Protein AF-A0A7X5Q694-F1 (afdb_monomer_lite)

Foldseek 3Di:
DDPVVVVVPDDDPDDDDDPVVVVVCVVVVVVVVVVCVLCVLLVVLVVLLVQLVVLQVVLVVQVVCVVVPNDDPPDPPPDPDDPVNVVVVVVVSVLSNLLSVLSNLLSVLSNVLSCCSNVVDPPDPCNVVSVCSNLVSQLVSLVSQLVSLVVQLVVLVVQLVPDDDPSVQQSVLSNVLSVLSNLLSVLQNVLSVLVVDPPSPVVSVVSNVVSVVSVVVSVVSCVPRVDDDPDDDD

Structure (mmCIF, N/CA/C/O backbone):
data_AF-A0A7X5Q694-F1
#
_entry.id   AF-A0A7X5Q694-F1
#
loop_
_atom_site.group_PDB
_atom_site.id
_atom_site.type_symbol
_atom_site.label_atom_id
_atom_site.label_alt_id
_atom_site.label_comp_id
_atom_site.label_asym_id
_atom_site.label_entity_id
_atom_site.label_seq_id
_atom_site.pdbx_PDB_ins_code
_atom_site.Cartn_x
_atom_site.Cartn_y
_atom_site.Cartn_z
_atom_site.occupancy
_atom_site.B_iso_or_equiv
_atom_site.auth_seq_id
_atom_site.auth_comp_id
_atom_site.auth_asym_id
_atom_site.auth_atom_id
_atom_site.pdbx_PDB_model_num
ATOM 1 N N . MET A 1 1 ? 5.572 8.754 -25.867 1.00 32.81 1 MET A N 1
ATOM 2 C CA . MET A 1 1 ? 6.299 9.997 -25.526 1.00 32.81 1 MET A CA 1
ATOM 3 C C . MET A 1 1 ? 6.890 9.791 -24.141 1.00 32.81 1 MET A C 1
ATOM 5 O O . MET A 1 1 ? 6.124 9.555 -23.216 1.00 32.81 1 MET A O 1
ATOM 9 N N . ASN A 1 2 ? 8.219 9.712 -24.021 1.00 29.09 2 ASN A N 1
ATOM 10 C CA . ASN A 1 2 ? 8.878 9.380 -22.753 1.00 29.09 2 ASN A CA 1
ATOM 11 C C . ASN A 1 2 ? 8.592 10.471 -21.711 1.00 29.09 2 ASN A C 1
ATOM 13 O O . ASN A 1 2 ? 8.709 11.650 -22.030 1.00 29.09 2 ASN A O 1
ATOM 17 N N . VAL A 1 3 ? 8.289 10.090 -20.465 1.00 34.66 3 VAL A N 1
ATOM 18 C CA . VAL A 1 3 ? 8.147 11.002 -19.303 1.00 34.66 3 VAL A CA 1
ATOM 19 C C . VAL A 1 3 ? 9.359 11.945 -19.178 1.00 34.66 3 VAL A C 1
ATOM 21 O O . VAL A 1 3 ? 9.231 13.104 -18.790 1.00 34.66 3 VAL A O 1
ATOM 24 N N . ILE A 1 4 ? 10.516 11.471 -19.645 1.00 37.47 4 ILE A N 1
ATOM 25 C CA . ILE A 1 4 ? 11.771 12.212 -19.783 1.00 37.47 4 ILE A CA 1
ATOM 26 C C . ILE A 1 4 ? 11.618 13.470 -20.663 1.00 37.47 4 ILE A C 1
ATOM 28 O O . ILE A 1 4 ? 12.176 14.508 -20.326 1.00 37.47 4 ILE A O 1
ATOM 32 N N . SER A 1 5 ? 10.834 13.439 -21.749 1.00 33.94 5 SER A N 1
ATOM 33 C CA . SER A 1 5 ? 10.694 14.595 -22.651 1.00 33.94 5 SER A CA 1
ATOM 34 C C . SER A 1 5 ? 9.770 15.687 -22.102 1.00 33.94 5 SER A C 1
ATOM 36 O O . SER A 1 5 ? 9.944 16.845 -22.459 1.00 33.94 5 SER A O 1
ATOM 38 N N . ALA A 1 6 ? 8.812 15.342 -21.234 1.00 35.22 6 ALA A N 1
ATOM 39 C CA . ALA A 1 6 ? 7.910 16.306 -20.594 1.00 35.22 6 ALA A CA 1
ATOM 40 C C . ALA A 1 6 ? 8.534 16.955 -19.342 1.00 35.22 6 ALA A C 1
ATOM 42 O O . ALA A 1 6 ? 8.224 18.096 -19.003 1.00 35.22 6 ALA A O 1
ATOM 43 N N . ALA A 1 7 ? 9.455 16.255 -18.672 1.00 39.19 7 ALA A N 1
ATOM 44 C CA . ALA A 1 7 ? 10.207 16.793 -17.539 1.00 39.19 7 ALA A CA 1
ATOM 45 C C . ALA A 1 7 ? 11.327 17.765 -17.955 1.00 39.19 7 ALA A C 1
ATOM 47 O O . ALA A 1 7 ? 11.703 18.646 -17.184 1.00 39.19 7 ALA A O 1
ATOM 48 N N . MET A 1 8 ? 11.836 17.652 -19.186 1.00 38.25 8 MET A N 1
ATOM 49 C CA . MET A 1 8 ? 12.887 18.531 -19.720 1.00 38.25 8 MET A CA 1
ATOM 50 C C . MET A 1 8 ? 12.417 19.961 -20.041 1.00 38.25 8 MET A C 1
ATOM 52 O O . MET A 1 8 ? 13.250 20.825 -20.299 1.00 38.25 8 MET A O 1
ATOM 56 N N . THR A 1 9 ? 11.112 20.244 -19.991 1.00 38.44 9 THR A N 1
ATOM 57 C CA . THR A 1 9 ? 10.543 21.573 -20.288 1.00 38.44 9 THR A CA 1
ATOM 58 C C . THR A 1 9 ? 10.468 22.534 -19.100 1.00 38.44 9 THR A C 1
ATOM 60 O O . THR A 1 9 ? 9.989 23.653 -19.264 1.00 38.44 9 THR A O 1
ATOM 63 N N . CYS A 1 10 ? 10.953 22.155 -17.914 1.00 43.81 10 CYS A N 1
ATOM 64 C CA . CYS A 1 10 ? 10.936 23.035 -16.744 1.00 43.81 10 CYS A CA 1
ATOM 65 C C . CYS A 1 10 ? 12.357 23.298 -16.222 1.00 43.81 10 CYS A C 1
ATOM 67 O O . CYS A 1 10 ? 12.834 22.581 -15.343 1.00 43.81 10 CYS A O 1
ATOM 69 N N . PRO A 1 11 ? 13.068 24.298 -16.780 1.00 41.72 11 PRO A N 1
ATOM 70 C CA . PRO A 1 11 ? 13.760 25.239 -15.898 1.00 41.72 11 PRO A CA 1
ATOM 71 C C . PRO A 1 11 ? 13.943 26.625 -16.546 1.00 41.72 11 PRO A C 1
ATOM 73 O O . PRO A 1 11 ? 14.880 26.832 -17.307 1.00 41.72 11 PRO A O 1
ATOM 76 N N . ASN A 1 12 ? 13.101 27.608 -16.218 1.00 40.09 12 ASN A N 1
ATOM 77 C CA . ASN A 1 12 ? 13.421 29.015 -16.528 1.00 40.09 12 ASN A CA 1
ATOM 78 C C . ASN A 1 12 ? 13.071 30.015 -15.414 1.00 40.09 12 ASN A C 1
ATOM 80 O O . ASN A 1 12 ? 13.234 31.216 -15.598 1.00 40.09 12 ASN A O 1
ATOM 84 N N . ILE A 1 13 ? 12.622 29.554 -14.241 1.00 44.38 13 ILE A N 1
ATOM 85 C CA . ILE A 1 13 ? 12.113 30.458 -13.189 1.00 44.38 13 ILE A CA 1
ATOM 86 C C . ILE A 1 13 ? 13.131 30.702 -12.053 1.00 44.38 13 ILE A C 1
ATOM 88 O O . ILE A 1 13 ? 12.941 31.585 -11.224 1.00 44.38 13 ILE A O 1
ATOM 92 N N . LEU A 1 14 ? 14.276 30.016 -12.040 1.00 42.56 14 LEU A N 1
ATOM 93 C CA . LEU A 1 14 ? 15.281 30.142 -10.975 1.00 42.56 14 LEU A CA 1
ATOM 94 C C . LEU A 1 14 ? 16.656 30.522 -11.539 1.00 42.56 14 LEU A C 1
ATOM 96 O O . LEU A 1 14 ? 17.571 29.711 -11.533 1.00 42.56 14 LEU A O 1
ATOM 100 N N . MET A 1 15 ? 16.823 31.754 -12.034 1.00 43.91 15 MET A N 1
ATOM 101 C CA . MET A 1 15 ? 18.150 32.296 -12.378 1.00 43.91 15 MET A CA 1
ATOM 102 C C . MET A 1 15 ? 18.335 33.741 -11.904 1.00 43.91 15 MET A C 1
ATOM 104 O O . MET A 1 15 ? 18.329 34.681 -12.695 1.00 43.91 15 MET A O 1
ATOM 108 N N . LYS A 1 16 ? 18.560 33.922 -10.599 1.00 42.16 16 LYS A N 1
ATOM 109 C CA . LYS A 1 16 ? 19.278 35.089 -10.058 1.00 42.16 16 LYS A CA 1
ATOM 110 C C . LYS A 1 16 ? 20.209 34.641 -8.928 1.00 42.16 16 LYS A C 1
ATOM 112 O O . LYS A 1 16 ? 19.862 34.708 -7.758 1.00 42.16 16 LYS A O 1
ATOM 117 N N . GLY A 1 17 ? 21.391 34.160 -9.305 1.00 50.41 17 GLY A N 1
ATOM 118 C CA . GLY A 1 17 ? 22.497 33.824 -8.407 1.00 50.41 17 GLY A CA 1
ATOM 119 C C . GLY A 1 17 ? 23.806 33.660 -9.196 1.00 50.41 17 GLY A C 1
ATOM 120 O O . GLY A 1 17 ? 23.756 33.589 -10.428 1.00 50.41 17 GLY A O 1
ATOM 121 N N . PRO A 1 18 ? 24.977 33.650 -8.534 1.00 52.22 18 PRO A N 1
ATOM 122 C CA . PRO A 1 18 ? 26.279 33.571 -9.198 1.00 52.22 18 PRO A CA 1
ATOM 123 C C . PRO A 1 18 ? 26.377 32.319 -10.089 1.00 52.22 18 PRO A C 1
ATOM 125 O O . PRO A 1 18 ? 26.246 31.187 -9.620 1.00 52.22 18 PRO A O 1
ATOM 128 N N . ARG A 1 19 ? 26.606 32.551 -11.391 1.00 52.78 19 ARG A N 1
ATOM 129 C CA . ARG A 1 19 ? 26.496 31.575 -12.494 1.00 52.78 19 ARG A CA 1
ATOM 130 C C . ARG A 1 19 ? 27.207 30.219 -12.288 1.00 52.78 19 ARG A C 1
ATOM 132 O O . ARG A 1 19 ? 26.559 29.215 -12.566 1.00 52.78 19 ARG A O 1
ATOM 139 N N . PRO A 1 20 ? 28.437 30.113 -11.740 1.00 55.53 20 PRO A N 1
ATOM 140 C CA . PRO A 1 20 ? 29.103 28.807 -11.637 1.00 55.53 20 PRO A CA 1
ATOM 141 C C . PRO A 1 20 ? 28.482 27.885 -10.574 1.00 55.53 20 PRO A C 1
ATOM 143 O O . PRO A 1 20 ? 28.472 26.664 -10.730 1.00 55.53 20 PRO A O 1
ATOM 146 N N . ILE A 1 21 ? 27.910 28.454 -9.505 1.00 55.59 21 ILE A N 1
ATOM 147 C CA . ILE A 1 21 ? 27.241 27.677 -8.451 1.00 55.59 21 ILE A CA 1
ATOM 148 C C . ILE A 1 21 ? 25.877 27.196 -8.956 1.00 55.59 21 ILE A C 1
ATOM 150 O O . ILE A 1 21 ? 25.520 26.037 -8.757 1.00 55.59 21 ILE A O 1
ATOM 154 N N . LEU A 1 22 ? 25.138 28.057 -9.664 1.00 53.38 22 LEU A N 1
ATOM 155 C CA . LEU A 1 22 ? 23.832 27.707 -10.225 1.00 53.38 22 LEU A CA 1
ATOM 156 C C . LEU A 1 22 ? 23.925 26.625 -11.312 1.00 53.38 22 LEU A C 1
ATOM 158 O O . LEU A 1 22 ? 23.093 25.722 -11.344 1.00 53.38 22 LEU A O 1
ATOM 162 N N . GLU A 1 23 ? 24.944 26.683 -12.172 1.00 57.19 23 GLU A N 1
ATOM 163 C CA . GLU A 1 23 ? 25.200 25.668 -13.202 1.00 57.19 23 GLU A CA 1
ATOM 164 C C . GLU A 1 23 ? 25.590 24.321 -12.586 1.00 57.19 23 GLU A C 1
ATOM 166 O O . GLU A 1 23 ? 25.076 23.284 -13.002 1.00 57.19 23 GLU A O 1
ATOM 171 N N . THR A 1 24 ? 26.416 24.333 -11.535 1.00 61.22 24 THR A N 1
ATOM 172 C CA . THR A 1 24 ? 26.803 23.116 -10.805 1.00 61.22 24 THR A CA 1
ATOM 173 C C . THR A 1 24 ? 25.611 22.496 -10.071 1.00 61.22 24 THR A C 1
ATOM 175 O O . THR A 1 24 ? 25.415 21.285 -10.139 1.00 61.22 24 THR A O 1
ATOM 178 N N . ILE A 1 25 ? 24.770 23.308 -9.418 1.00 61.25 25 ILE A N 1
ATOM 179 C CA . ILE A 1 25 ? 23.542 22.843 -8.752 1.00 61.25 25 ILE A CA 1
ATOM 180 C C . ILE A 1 25 ? 22.539 22.305 -9.776 1.00 61.25 25 ILE A C 1
ATOM 182 O O . ILE A 1 25 ? 21.962 21.247 -9.552 1.00 61.25 25 ILE A O 1
ATOM 186 N N . SER A 1 26 ? 22.352 22.985 -10.909 1.00 62.97 26 SER A N 1
ATOM 187 C CA . SER A 1 26 ? 21.471 22.533 -11.993 1.00 62.97 26 SER A CA 1
ATOM 188 C C . SER A 1 26 ? 21.955 21.214 -12.604 1.00 62.97 26 SER A C 1
ATOM 190 O O . SER A 1 26 ? 21.171 20.282 -12.784 1.00 62.97 26 SER A O 1
ATOM 192 N N . PHE A 1 27 ? 23.263 21.084 -12.846 1.00 71.19 27 PHE A N 1
ATOM 193 C CA . PHE A 1 27 ? 23.878 19.852 -13.333 1.00 71.19 27 PHE A CA 1
ATOM 194 C C . PHE A 1 27 ? 23.733 18.701 -12.331 1.00 71.19 27 PHE A C 1
ATOM 196 O O . PHE A 1 27 ? 23.325 17.601 -12.708 1.00 71.19 27 PHE A O 1
ATOM 203 N N . LEU A 1 28 ? 24.014 18.955 -11.050 1.00 66.69 28 LEU A N 1
ATOM 204 C CA . LEU A 1 28 ? 23.882 17.963 -9.988 1.00 66.69 28 LEU A CA 1
ATOM 205 C C . LEU A 1 28 ? 22.418 17.551 -9.793 1.00 66.69 28 LEU A C 1
ATOM 207 O O . LEU A 1 28 ? 22.131 16.363 -9.712 1.00 66.69 28 LEU A O 1
ATOM 211 N N . ALA A 1 29 ? 21.483 18.503 -9.795 1.00 65.25 29 ALA A N 1
ATOM 212 C CA . ALA A 1 29 ? 20.049 18.241 -9.708 1.00 65.25 29 ALA A CA 1
ATOM 213 C C . ALA A 1 29 ? 19.555 17.418 -10.901 1.00 65.25 29 ALA A C 1
ATOM 215 O O . ALA A 1 29 ? 18.822 16.452 -10.710 1.00 65.25 29 ALA A O 1
ATOM 216 N N . LYS A 1 30 ? 20.009 17.732 -12.121 1.00 67.56 30 LYS A N 1
ATOM 217 C CA . LYS A 1 30 ? 19.715 16.938 -13.318 1.00 67.56 30 LYS A CA 1
ATOM 218 C C . LYS A 1 30 ? 20.265 15.518 -13.196 1.00 67.56 30 LYS A C 1
ATOM 220 O O . LYS A 1 30 ? 19.550 14.572 -13.502 1.00 67.56 30 LYS A O 1
ATOM 225 N N . LYS A 1 31 ? 21.494 15.348 -12.701 1.00 67.88 31 LYS A N 1
ATOM 226 C CA . LYS A 1 31 ? 22.093 14.024 -12.483 1.00 67.88 31 LYS A CA 1
ATOM 227 C C . LYS A 1 31 ? 21.378 13.218 -11.406 1.00 67.88 31 LYS A C 1
ATOM 229 O O . LYS A 1 31 ? 21.115 12.040 -11.620 1.00 67.88 31 LYS A O 1
ATOM 234 N N . ILE A 1 32 ? 21.020 13.846 -10.288 1.00 68.94 32 ILE A N 1
ATOM 235 C CA . ILE A 1 32 ? 20.211 13.227 -9.233 1.00 68.94 32 ILE A CA 1
ATOM 236 C C . ILE A 1 32 ? 18.843 12.842 -9.790 1.00 68.94 32 ILE A C 1
ATOM 238 O O . ILE A 1 32 ? 18.372 11.745 -9.522 1.00 68.94 32 ILE A O 1
ATOM 242 N N . TYR A 1 33 ? 18.222 13.699 -10.597 1.00 62.78 33 TYR A N 1
ATOM 243 C CA . TYR A 1 33 ? 16.931 13.433 -11.221 1.00 62.78 33 TYR A CA 1
ATOM 244 C C . TYR A 1 33 ? 16.993 12.263 -12.213 1.00 62.78 33 TYR A C 1
ATOM 246 O O . TYR A 1 33 ? 16.177 11.351 -12.123 1.00 62.78 33 TYR A O 1
ATOM 254 N N . GLU A 1 34 ? 17.991 12.236 -13.101 1.00 66.56 34 GLU A N 1
ATOM 255 C CA . GLU A 1 34 ? 18.242 11.125 -14.031 1.00 66.56 34 GLU A CA 1
ATOM 256 C C . GLU A 1 34 ? 18.469 9.807 -13.280 1.00 66.56 34 GLU A C 1
ATOM 258 O O . GLU A 1 34 ? 17.863 8.792 -13.618 1.00 66.56 34 GLU A O 1
ATOM 263 N N . LEU A 1 35 ? 19.289 9.831 -12.224 1.00 68.69 35 LEU A N 1
ATOM 264 C CA . LEU A 1 35 ? 19.569 8.667 -11.385 1.00 68.69 35 LEU A CA 1
ATOM 265 C C . LEU A 1 35 ? 18.314 8.204 -10.630 1.00 68.69 35 LEU A C 1
ATOM 267 O O . LEU A 1 35 ? 18.018 7.014 -10.579 1.00 68.69 35 LEU A O 1
ATOM 271 N N . THR A 1 36 ? 17.554 9.149 -10.076 1.00 67.25 36 THR A N 1
ATOM 272 C CA . THR A 1 36 ? 16.323 8.870 -9.328 1.00 67.25 36 THR A CA 1
ATOM 273 C C . THR A 1 36 ? 15.285 8.254 -10.243 1.00 67.25 36 THR A C 1
ATOM 275 O O . THR A 1 36 ? 14.713 7.244 -9.871 1.00 67.25 36 THR A O 1
ATOM 278 N N . LEU A 1 37 ? 15.077 8.798 -11.445 1.00 68.94 37 LEU A N 1
ATOM 279 C CA . LEU A 1 37 ? 14.165 8.220 -12.431 1.00 68.94 37 LEU A CA 1
ATOM 280 C C . LEU A 1 37 ? 14.602 6.823 -12.865 1.00 68.94 37 LEU A C 1
ATOM 282 O O . LEU A 1 37 ? 13.755 5.944 -12.995 1.00 68.94 37 LEU A O 1
ATOM 286 N N . HIS A 1 38 ? 15.906 6.613 -13.062 1.00 72.69 38 HIS A N 1
ATOM 287 C CA . HIS A 1 38 ? 16.444 5.317 -13.462 1.00 72.69 38 HIS A CA 1
ATOM 288 C C . HIS A 1 38 ? 16.159 4.234 -12.412 1.00 72.69 38 HIS A C 1
ATOM 290 O O . HIS A 1 38 ? 15.730 3.141 -12.763 1.00 72.69 38 HIS A O 1
ATOM 296 N N . TYR A 1 39 ? 16.313 4.556 -11.123 1.00 77.62 39 TYR A N 1
ATOM 297 C CA . TYR A 1 39 ? 16.076 3.617 -10.022 1.00 77.62 39 TYR A CA 1
ATOM 298 C C . TYR A 1 39 ? 14.688 3.715 -9.382 1.00 77.62 39 TYR A C 1
ATOM 300 O O . TYR A 1 39 ? 14.400 2.951 -8.462 1.00 77.62 39 TYR A O 1
ATOM 308 N N . PHE A 1 40 ? 13.817 4.618 -9.840 1.00 75.31 40 PHE A N 1
ATOM 309 C CA . PHE A 1 40 ? 12.548 4.932 -9.175 1.00 75.31 40 PHE A CA 1
ATOM 310 C C . PHE A 1 40 ? 11.670 3.693 -9.007 1.00 75.31 40 PHE A C 1
ATOM 312 O O . PHE A 1 40 ? 11.183 3.424 -7.911 1.00 75.31 40 PHE A O 1
ATOM 319 N N . ASN A 1 41 ? 11.528 2.904 -10.076 1.00 73.50 41 ASN A N 1
ATOM 320 C CA . ASN A 1 41 ? 10.726 1.684 -10.068 1.00 73.50 41 ASN A CA 1
ATOM 321 C C . ASN A 1 41 ? 11.276 0.662 -9.055 1.00 73.50 41 ASN A C 1
ATOM 323 O O . ASN A 1 41 ? 10.534 0.089 -8.261 1.00 73.50 41 ASN A O 1
ATOM 327 N N . MET A 1 42 ? 12.600 0.492 -9.003 1.00 81.62 42 MET A N 1
ATOM 328 C CA . MET A 1 42 ? 13.249 -0.383 -8.024 1.00 81.62 42 MET A CA 1
ATOM 329 C C . MET A 1 42 ? 13.033 0.118 -6.589 1.00 81.62 42 MET A C 1
A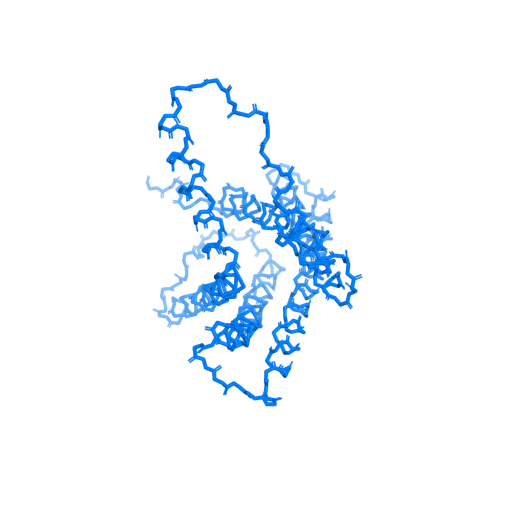TOM 331 O O . MET A 1 42 ? 12.622 -0.650 -5.722 1.00 81.62 42 MET A O 1
ATOM 335 N N . LEU A 1 43 ? 13.255 1.411 -6.337 1.00 80.69 43 LEU A N 1
ATOM 336 C CA . LEU A 1 43 ? 13.071 2.028 -5.020 1.00 80.69 43 LEU A CA 1
ATOM 337 C C . LEU A 1 43 ? 11.624 1.908 -4.532 1.00 80.69 43 LEU A C 1
ATOM 339 O O . LEU A 1 43 ? 11.401 1.539 -3.382 1.00 80.69 43 LEU A O 1
ATOM 343 N N . GLN A 1 44 ? 10.644 2.157 -5.401 1.00 79.88 44 GLN A N 1
ATOM 344 C CA . GLN A 1 44 ? 9.226 2.005 -5.079 1.00 79.88 44 GLN A CA 1
ATOM 345 C C . GLN A 1 44 ? 8.901 0.566 -4.658 1.00 79.88 44 GLN A C 1
ATOM 347 O O . GLN A 1 44 ? 8.261 0.353 -3.629 1.00 79.88 44 GLN A O 1
ATOM 352 N N . ASN A 1 45 ? 9.374 -0.425 -5.414 1.00 81.88 45 ASN A N 1
ATOM 353 C CA . ASN A 1 45 ? 9.122 -1.829 -5.100 1.00 81.88 45 ASN A CA 1
ATOM 354 C C . ASN A 1 45 ? 9.837 -2.282 -3.822 1.00 81.88 45 ASN A C 1
ATOM 356 O O . ASN A 1 45 ? 9.265 -3.035 -3.037 1.00 81.88 45 ASN A O 1
ATOM 360 N N . LEU A 1 46 ? 11.036 -1.767 -3.542 1.00 85.56 46 LEU A N 1
ATOM 361 C CA . LEU A 1 46 ? 11.724 -2.005 -2.271 1.00 85.56 46 LEU A CA 1
ATOM 362 C C . LEU A 1 46 ? 10.982 -1.392 -1.079 1.00 85.56 46 LEU A C 1
ATOM 364 O O . LEU A 1 46 ? 10.908 -2.024 -0.027 1.00 85.56 46 LEU A O 1
ATOM 368 N N . VAL A 1 47 ? 10.397 -0.200 -1.229 1.00 82.56 47 VAL A N 1
ATOM 369 C CA . VAL A 1 47 ? 9.537 0.402 -0.194 1.00 82.56 47 VAL A CA 1
ATOM 370 C C . VAL A 1 47 ? 8.320 -0.482 0.069 1.00 82.56 47 VAL A C 1
ATOM 372 O O . VAL A 1 47 ? 7.970 -0.706 1.226 1.00 82.56 47 VAL A O 1
ATOM 375 N N . VAL A 1 48 ? 7.716 -1.039 -0.981 1.00 83.50 48 VAL A N 1
ATOM 376 C CA . VAL A 1 48 ? 6.601 -1.986 -0.865 1.00 83.50 48 VAL A CA 1
ATOM 377 C C . VAL A 1 48 ? 7.020 -3.270 -0.129 1.00 83.50 48 VAL A C 1
ATOM 379 O O . VAL A 1 48 ? 6.317 -3.700 0.786 1.00 83.50 48 VAL A O 1
ATOM 382 N N . VAL A 1 49 ? 8.193 -3.838 -0.440 1.00 86.62 49 VAL A N 1
ATOM 383 C CA . VAL A 1 49 ? 8.755 -4.981 0.309 1.00 86.62 49 VAL A CA 1
ATOM 384 C C . VAL A 1 49 ? 8.976 -4.623 1.777 1.00 86.62 49 VAL A C 1
ATOM 386 O O . VAL A 1 49 ? 8.572 -5.378 2.659 1.00 86.62 49 VAL A O 1
ATOM 389 N N . ALA A 1 50 ? 9.601 -3.477 2.053 1.00 83.19 50 ALA A N 1
ATOM 390 C CA . ALA A 1 50 ? 9.880 -3.029 3.413 1.00 83.19 50 ALA A CA 1
ATOM 391 C C . ALA A 1 50 ? 8.588 -2.823 4.216 1.00 83.19 50 ALA A C 1
ATOM 393 O O . ALA A 1 50 ? 8.527 -3.177 5.394 1.00 83.19 50 ALA A O 1
ATOM 394 N N . PHE A 1 51 ? 7.543 -2.299 3.574 1.00 80.88 51 PHE A N 1
ATOM 395 C CA . PHE A 1 51 ? 6.228 -2.143 4.178 1.00 80.88 51 PHE A CA 1
ATOM 396 C C . PHE A 1 51 ? 5.588 -3.500 4.505 1.00 80.88 51 PHE A C 1
ATOM 398 O O . PHE A 1 51 ? 5.206 -3.722 5.653 1.00 80.88 51 PHE A O 1
ATOM 405 N N . GLY A 1 52 ? 5.557 -4.438 3.551 1.00 80.06 52 GLY A N 1
ATOM 406 C CA . GLY A 1 52 ? 5.029 -5.785 3.790 1.00 80.06 52 GLY A CA 1
ATOM 407 C C . GLY A 1 52 ? 5.801 -6.543 4.877 1.00 80.06 52 GLY A C 1
ATOM 408 O O . GLY A 1 52 ? 5.209 -7.142 5.774 1.00 80.06 52 GLY A O 1
ATOM 409 N N . GLY A 1 53 ? 7.133 -6.437 4.871 1.00 81.19 53 GLY A N 1
ATOM 410 C CA . GLY A 1 53 ? 7.995 -7.024 5.898 1.00 81.19 53 GLY A CA 1
ATOM 411 C C . GLY A 1 53 ? 7.759 -6.434 7.291 1.00 81.19 53 GLY A C 1
ATOM 412 O O . GLY A 1 53 ? 7.742 -7.173 8.275 1.00 81.19 53 GLY A O 1
ATOM 413 N N . LYS A 1 54 ? 7.522 -5.119 7.389 1.00 82.06 54 LYS A N 1
ATOM 414 C CA . LYS A 1 54 ? 7.158 -4.455 8.650 1.00 82.06 54 LYS A CA 1
ATOM 415 C C . LYS A 1 54 ? 5.849 -5.008 9.219 1.00 82.06 54 LYS A C 1
ATOM 417 O O . LYS A 1 54 ? 5.794 -5.261 10.421 1.00 82.06 54 LYS A O 1
ATOM 422 N N . GLU A 1 55 ? 4.816 -5.174 8.397 1.00 75.69 55 GLU A N 1
ATOM 423 C CA . GLU A 1 55 ? 3.519 -5.700 8.852 1.00 75.69 55 GLU A CA 1
ATOM 424 C C . GLU A 1 55 ? 3.640 -7.143 9.354 1.00 75.69 55 GLU A C 1
ATOM 426 O O . GLU A 1 55 ? 3.192 -7.455 10.457 1.00 75.69 55 GLU A O 1
ATOM 431 N N . MET A 1 56 ? 4.370 -7.993 8.625 1.00 76.25 56 MET A N 1
ATOM 432 C CA . MET A 1 56 ? 4.640 -9.367 9.062 1.00 76.25 56 MET A CA 1
ATOM 433 C C . MET A 1 56 ? 5.447 -9.429 10.367 1.00 76.25 56 MET A C 1
ATOM 435 O O . MET A 1 56 ? 5.162 -10.252 11.239 1.00 76.25 56 MET A O 1
ATOM 439 N N . LEU A 1 57 ? 6.455 -8.562 10.527 1.00 74.56 57 LEU A N 1
ATOM 440 C CA . LEU A 1 57 ? 7.266 -8.514 11.744 1.00 74.56 57 LEU A CA 1
ATOM 441 C C . LEU A 1 57 ? 6.440 -8.051 12.950 1.00 74.56 57 LEU A C 1
ATOM 443 O O . LEU A 1 57 ? 6.599 -8.599 14.041 1.00 74.56 57 LEU A O 1
ATOM 447 N N . ALA A 1 58 ? 5.551 -7.073 12.763 1.00 69.56 58 ALA A N 1
ATOM 448 C CA . ALA A 1 58 ? 4.653 -6.606 13.815 1.00 69.56 58 ALA A CA 1
ATOM 449 C C . ALA A 1 58 ? 3.740 -7.738 14.319 1.00 69.56 58 ALA A C 1
ATOM 451 O O . ALA A 1 58 ? 3.618 -7.928 15.533 1.00 69.56 58 ALA A O 1
ATOM 452 N N . ASP A 1 59 ? 3.187 -8.549 13.413 1.00 66.25 59 ASP A N 1
ATOM 453 C CA . ASP A 1 59 ? 2.362 -9.707 13.775 1.00 66.25 59 ASP A CA 1
ATOM 454 C C . ASP A 1 59 ? 3.164 -10.828 14.444 1.00 66.25 59 ASP A C 1
ATOM 456 O O . ASP A 1 59 ? 2.705 -11.418 15.430 1.00 66.25 59 ASP A O 1
ATOM 460 N N . PHE A 1 60 ? 4.386 -11.093 13.972 1.00 69.31 60 PHE A N 1
ATOM 461 C CA . PHE A 1 60 ? 5.287 -12.059 14.602 1.00 69.31 60 PHE A CA 1
ATOM 462 C C . PHE A 1 60 ? 5.635 -11.650 16.038 1.00 69.31 60 PHE A C 1
ATOM 464 O O . PHE A 1 60 ? 5.515 -12.461 16.957 1.00 69.31 60 PHE A O 1
ATOM 471 N N . VAL A 1 61 ? 6.001 -10.383 16.259 1.00 69.06 61 VAL A N 1
ATOM 472 C CA . VAL A 1 61 ? 6.290 -9.848 17.599 1.00 69.06 61 VAL A CA 1
ATOM 473 C C . VAL A 1 61 ? 5.055 -9.954 18.495 1.00 69.06 61 VAL A C 1
ATOM 475 O O . VAL A 1 61 ? 5.167 -10.449 19.615 1.00 69.06 61 VAL A O 1
ATOM 478 N N . SER A 1 62 ? 3.873 -9.580 17.997 1.00 64.25 62 SER A N 1
ATOM 479 C CA . SER A 1 62 ? 2.593 -9.730 18.709 1.00 64.25 62 SER A CA 1
ATOM 480 C C . SER A 1 62 ? 2.350 -11.179 19.154 1.00 64.25 62 SER A C 1
ATOM 482 O O . SER A 1 62 ? 2.013 -11.437 20.312 1.00 64.25 62 SER A O 1
ATOM 484 N N . THR A 1 63 ? 2.588 -12.139 18.260 1.00 64.06 63 THR A N 1
ATOM 485 C CA . THR A 1 63 ? 2.361 -13.568 18.508 1.00 64.06 63 THR A CA 1
ATOM 486 C C . THR A 1 63 ? 3.363 -14.135 19.512 1.00 64.06 63 THR A C 1
ATOM 488 O O . THR A 1 63 ? 2.975 -14.843 20.440 1.00 64.06 63 THR A O 1
ATOM 491 N N . VAL A 1 64 ? 4.647 -13.788 19.382 1.00 62.16 64 VAL A N 1
ATOM 492 C CA . VAL A 1 64 ? 5.710 -14.234 20.298 1.00 62.16 64 VAL A CA 1
ATOM 493 C C . VAL A 1 64 ? 5.527 -13.652 21.696 1.00 62.16 64 VAL A C 1
ATOM 495 O O . VAL A 1 64 ? 5.756 -14.358 22.679 1.00 62.16 64 VAL A O 1
ATOM 498 N N . VAL A 1 65 ? 5.104 -12.389 21.806 1.00 60.62 65 VAL A N 1
ATOM 499 C CA . VAL A 1 65 ? 4.784 -11.772 23.098 1.00 60.62 65 VAL A CA 1
ATOM 500 C C . VAL A 1 65 ? 3.630 -12.532 23.750 1.00 60.62 65 VAL A C 1
ATOM 502 O O . VAL A 1 65 ? 3.827 -13.069 24.836 1.00 60.62 65 VAL A O 1
ATOM 505 N N . LYS A 1 66 ? 2.501 -12.715 23.047 1.00 58.44 66 LYS A N 1
ATOM 506 C CA . LYS A 1 66 ? 1.341 -13.483 23.543 1.00 58.44 66 LYS A CA 1
ATOM 507 C C . LYS A 1 66 ? 1.698 -14.923 23.948 1.00 58.44 66 LYS A C 1
ATOM 509 O O . LYS A 1 66 ? 1.209 -15.405 24.965 1.00 58.44 66 LYS A O 1
ATOM 514 N N . ALA A 1 67 ? 2.560 -15.604 23.190 1.00 59.09 67 ALA A N 1
ATOM 515 C CA . ALA A 1 67 ? 2.968 -16.987 23.453 1.00 59.09 67 ALA A CA 1
ATOM 516 C C . ALA A 1 67 ? 3.921 -17.139 24.653 1.00 59.09 67 ALA A C 1
ATOM 518 O O . ALA A 1 67 ? 3.949 -18.192 25.284 1.00 59.09 67 ALA A O 1
ATOM 519 N N . LYS A 1 68 ? 4.691 -16.101 25.004 1.00 58.91 68 LYS A N 1
ATOM 520 C CA . LYS A 1 68 ? 5.636 -16.135 26.135 1.00 58.91 68 LYS A CA 1
ATOM 521 C C . LYS A 1 68 ? 4.982 -15.925 27.503 1.00 58.91 68 LYS A C 1
ATOM 523 O O . LYS A 1 68 ? 5.700 -15.716 28.478 1.00 58.91 68 LYS A O 1
ATOM 528 N N . GLY A 1 69 ? 3.651 -15.924 27.601 1.00 46.31 69 GLY A N 1
ATOM 529 C CA . GLY A 1 69 ? 2.927 -15.736 28.868 1.00 46.31 69 GLY A CA 1
ATOM 530 C C . GLY A 1 69 ? 3.100 -14.347 29.497 1.00 46.31 69 GLY A C 1
ATOM 531 O O . GLY A 1 69 ? 2.403 -14.012 30.447 1.00 46.31 69 GLY A O 1
ATOM 532 N N . ARG A 1 70 ? 3.972 -13.501 28.933 1.00 45.22 70 ARG A N 1
ATOM 533 C CA . ARG A 1 70 ? 3.832 -12.057 29.027 1.00 45.22 70 ARG A CA 1
ATOM 534 C C . ARG A 1 70 ? 2.604 -11.755 28.203 1.00 45.22 70 ARG A C 1
ATOM 536 O O . ARG A 1 70 ? 2.671 -11.752 26.977 1.00 45.22 70 ARG A O 1
ATOM 543 N N . THR A 1 71 ? 1.476 -11.550 28.870 1.00 41.84 71 THR A N 1
ATOM 544 C CA . THR A 1 71 ? 0.419 -10.739 28.289 1.00 41.84 71 THR A CA 1
ATOM 545 C C . THR A 1 71 ? 1.112 -9.633 27.503 1.00 41.84 71 THR A C 1
ATOM 547 O O . THR A 1 71 ? 2.016 -8.956 28.009 1.00 41.84 71 THR A O 1
ATOM 550 N N . SER A 1 72 ? 0.766 -9.517 26.218 1.00 35.75 72 SER A N 1
ATOM 551 C CA . SER A 1 72 ? 0.975 -8.259 25.509 1.00 35.75 72 SER A CA 1
ATOM 552 C C . SER A 1 72 ? 0.659 -7.144 26.507 1.00 35.75 72 SER A C 1
ATOM 554 O O . SER A 1 72 ? -0.246 -7.345 27.320 1.00 35.75 72 SER A O 1
ATOM 556 N N . PRO A 1 73 ? 1.309 -5.977 26.495 1.00 40.19 73 PRO A N 1
ATOM 557 C CA . PRO A 1 73 ? 0.785 -4.833 27.229 1.00 40.19 73 PRO A CA 1
ATOM 558 C C . PRO A 1 73 ? -0.586 -4.380 26.663 1.00 40.19 73 PRO A C 1
ATOM 560 O O . PRO A 1 73 ? -0.870 -3.195 26.606 1.00 40.19 73 PRO A O 1
ATOM 563 N N . ASP A 1 74 ? -1.447 -5.305 26.227 1.00 39.88 74 ASP A N 1
ATOM 564 C CA . ASP A 1 74 ? -2.842 -5.326 26.613 1.00 39.88 74 ASP A CA 1
ATOM 565 C C . ASP A 1 74 ? -2.888 -5.445 28.151 1.00 39.88 74 ASP A C 1
ATOM 567 O O . ASP A 1 74 ? -2.786 -6.513 28.742 1.00 39.88 74 ASP A O 1
ATOM 571 N N . ILE A 1 75 ? -2.881 -4.325 28.862 1.00 42.72 75 ILE A N 1
ATOM 572 C CA . ILE A 1 75 ? -4.172 -3.770 29.249 1.00 42.72 75 ILE A CA 1
ATOM 573 C C . ILE A 1 75 ? -4.924 -4.821 30.082 1.00 42.72 75 ILE A C 1
ATOM 575 O O . ILE A 1 75 ? -5.947 -5.362 29.682 1.00 42.72 75 ILE A O 1
ATOM 579 N N . ASP A 1 76 ? -4.458 -5.001 31.316 1.00 37.38 76 ASP A N 1
ATOM 580 C CA . ASP A 1 76 ? -5.322 -5.303 32.460 1.00 37.38 76 ASP A CA 1
ATOM 581 C C . ASP A 1 76 ? -6.160 -4.041 32.799 1.00 37.38 76 ASP A C 1
ATOM 583 O O . ASP A 1 76 ? -6.166 -3.528 33.913 1.00 37.38 76 ASP A O 1
ATOM 587 N N . ARG A 1 77 ? -6.781 -3.419 31.778 1.00 44.09 77 ARG A N 1
ATOM 588 C CA . ARG A 1 77 ? -7.693 -2.271 31.928 1.00 44.09 77 ARG A CA 1
ATOM 589 C C . ARG A 1 77 ? -9.091 -2.858 31.885 1.00 44.09 77 ARG A C 1
ATOM 591 O O . ARG A 1 77 ? -9.574 -3.243 30.820 1.00 44.09 77 ARG A O 1
ATOM 598 N N . GLY A 1 78 ? -9.671 -2.974 33.074 1.00 34.59 78 GLY A N 1
ATOM 599 C CA . GLY A 1 78 ? -10.934 -3.647 33.334 1.00 34.59 78 GLY A CA 1
ATOM 600 C C . GLY A 1 78 ? -12.073 -3.247 32.403 1.00 34.59 78 GLY A C 1
ATOM 601 O O . GLY A 1 78 ? -12.128 -2.118 31.925 1.00 34.59 78 GLY A O 1
ATOM 602 N N . ASP A 1 79 ? -12.960 -4.214 32.163 1.00 37.44 79 ASP A N 1
ATOM 603 C CA . ASP A 1 79 ? -14.385 -4.123 31.803 1.00 37.44 79 ASP A CA 1
ATOM 604 C C . ASP A 1 79 ? -14.846 -3.164 30.684 1.00 37.44 79 ASP A C 1
ATOM 606 O O . ASP A 1 79 ? -16.032 -3.115 30.358 1.00 37.44 79 ASP A O 1
ATOM 610 N N . PHE A 1 80 ? -13.947 -2.440 30.016 1.00 42.81 80 PHE A N 1
ATOM 611 C CA . PHE A 1 80 ? -14.293 -1.406 29.037 1.00 42.81 80 PHE A CA 1
ATOM 612 C C . PHE A 1 80 ? -14.224 -1.883 27.583 1.00 42.81 80 PHE A C 1
ATOM 614 O O . PHE A 1 80 ? -14.747 -1.217 26.684 1.00 42.81 80 PHE A O 1
ATOM 621 N N . TYR A 1 81 ? -13.624 -3.050 27.340 1.00 43.44 81 TYR A N 1
ATOM 622 C CA . TYR A 1 81 ? -13.530 -3.658 26.018 1.00 43.44 81 TYR A CA 1
ATOM 623 C C . TYR A 1 81 ? -14.518 -4.814 25.893 1.00 43.44 81 TYR A C 1
ATOM 625 O O . TYR A 1 81 ? -14.252 -5.950 26.278 1.00 43.44 81 TYR A O 1
ATOM 633 N N . SER A 1 82 ? -15.688 -4.505 25.329 1.00 47.53 82 SER A N 1
ATOM 634 C CA . SER A 1 82 ? -16.696 -5.514 25.017 1.00 47.53 82 SER A CA 1
ATOM 635 C C . SER A 1 82 ? -16.114 -6.596 24.085 1.00 47.53 82 SER A C 1
ATOM 637 O O . SER A 1 82 ? -15.179 -6.320 23.321 1.00 47.53 82 SER A O 1
ATOM 639 N N . PRO A 1 83 ? -16.701 -7.808 24.049 1.00 47.56 83 PRO A N 1
ATOM 640 C CA . PRO A 1 83 ? -16.319 -8.885 23.126 1.00 47.56 83 PRO A CA 1
ATOM 641 C C . PRO A 1 83 ? -16.194 -8.447 21.655 1.00 47.56 83 PRO A C 1
ATOM 643 O O . PRO A 1 83 ? -15.494 -9.081 20.867 1.00 47.56 83 PRO A O 1
ATOM 646 N N . HIS A 1 84 ? -16.853 -7.345 21.277 1.00 44.78 84 HIS A N 1
ATOM 647 C CA . HIS A 1 84 ? -16.802 -6.787 19.930 1.00 44.78 84 HIS A CA 1
ATOM 648 C C . HIS A 1 84 ? -15.443 -6.168 19.603 1.00 44.78 84 HIS A C 1
ATOM 650 O O . HIS A 1 84 ? -14.968 -6.329 18.484 1.00 44.78 84 HIS A O 1
ATOM 656 N N . VAL A 1 85 ? -14.776 -5.512 20.556 1.00 48.34 85 VAL A N 1
ATOM 657 C CA . VAL A 1 85 ? -13.477 -4.880 20.286 1.00 48.34 85 VAL A CA 1
ATOM 658 C C . VAL A 1 85 ? -12.370 -5.919 20.151 1.00 48.34 85 VAL A C 1
ATOM 660 O O . VAL A 1 85 ? -11.544 -5.820 19.249 1.00 48.34 85 VAL A O 1
ATOM 663 N N . ARG A 1 86 ? -12.428 -6.987 20.953 1.00 49.28 86 ARG A N 1
ATOM 664 C CA . ARG A 1 86 ? -11.518 -8.133 20.831 1.00 49.28 86 ARG A CA 1
ATOM 665 C C . ARG A 1 86 ? -11.679 -8.855 19.485 1.00 49.28 86 ARG A C 1
ATOM 667 O O . ARG A 1 86 ? -10.693 -9.269 18.883 1.00 49.28 86 ARG A O 1
ATOM 674 N N . LYS A 1 87 ? -12.912 -8.948 18.967 1.00 49.75 87 LYS A N 1
ATOM 675 C CA . LYS A 1 87 ? -13.200 -9.481 17.623 1.00 49.75 87 LYS A CA 1
ATOM 676 C C . LYS A 1 87 ? -12.654 -8.576 16.511 1.00 49.75 87 LYS A C 1
ATOM 678 O O . LYS A 1 87 ? -12.107 -9.085 15.539 1.00 49.75 87 LYS A O 1
ATOM 683 N N . VAL A 1 88 ? -12.755 -7.254 16.672 1.00 50.97 88 VAL A N 1
ATOM 684 C CA . VAL A 1 88 ? -12.178 -6.271 15.739 1.00 50.97 88 VAL A CA 1
ATOM 685 C C . VAL A 1 88 ? -10.648 -6.330 15.754 1.00 50.97 88 VAL A C 1
ATOM 687 O O . VAL A 1 88 ? -10.052 -6.376 14.688 1.00 50.97 88 VAL A O 1
ATOM 690 N N . GLN A 1 89 ? -10.005 -6.419 16.920 1.00 56.47 89 GLN A N 1
ATOM 691 C CA . GLN A 1 89 ? -8.546 -6.564 17.021 1.00 56.47 89 GLN A CA 1
A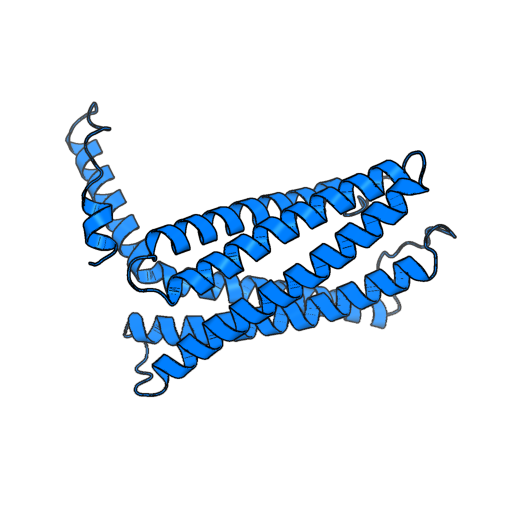TOM 692 C C . GLN A 1 89 ? -8.030 -7.852 16.372 1.00 56.47 89 GLN A C 1
ATOM 694 O O . GLN A 1 89 ? -7.084 -7.785 15.597 1.00 56.47 89 GLN A O 1
ATOM 699 N N . ASN A 1 90 ? -8.664 -9.003 16.619 1.00 53.81 90 ASN A N 1
ATOM 700 C CA . ASN A 1 90 ? -8.252 -10.257 15.978 1.00 53.81 90 ASN A CA 1
ATOM 701 C C . ASN A 1 90 ? -8.425 -10.203 14.449 1.00 53.81 90 ASN A C 1
ATOM 703 O O . ASN A 1 90 ? -7.530 -10.618 13.718 1.00 53.81 90 ASN A O 1
ATOM 707 N N . ALA A 1 91 ? -9.525 -9.615 13.964 1.00 56.16 91 ALA A N 1
ATOM 708 C CA . ALA A 1 91 ? -9.734 -9.391 12.535 1.00 56.16 91 ALA A CA 1
ATOM 709 C C . ALA A 1 91 ? -8.725 -8.393 11.930 1.00 56.16 91 ALA A C 1
ATOM 711 O O . ALA A 1 91 ? -8.387 -8.511 10.755 1.00 56.16 91 ALA A O 1
ATOM 712 N N . LEU A 1 92 ? -8.234 -7.424 12.714 1.00 61.06 92 LEU A N 1
ATOM 713 C CA . LEU A 1 92 ? -7.173 -6.495 12.311 1.00 61.06 92 LEU A CA 1
ATOM 714 C C . LEU A 1 92 ? -5.794 -7.175 12.256 1.00 61.06 92 LEU A C 1
ATOM 716 O O . LEU A 1 92 ? -5.004 -6.841 11.380 1.00 61.06 92 LEU A O 1
ATOM 720 N N . THR A 1 93 ? -5.510 -8.137 13.140 1.00 59.59 93 THR A N 1
ATOM 721 C CA . THR A 1 93 ? -4.268 -8.933 13.113 1.00 59.59 93 THR A CA 1
ATOM 722 C C . THR A 1 93 ? -4.234 -9.885 11.913 1.00 59.59 93 THR A C 1
ATOM 724 O O . THR A 1 93 ? -3.253 -9.914 11.181 1.00 59.59 93 THR A O 1
ATOM 727 N N . GLU A 1 94 ? -5.318 -10.617 11.636 1.00 62.81 94 GLU A N 1
ATOM 728 C CA . GLU A 1 94 ? -5.399 -11.461 10.428 1.00 62.81 94 GLU A CA 1
ATOM 729 C C . GLU A 1 94 ? -5.328 -10.627 9.140 1.00 62.81 94 GLU A C 1
ATOM 731 O O . GLU A 1 94 ? -4.694 -11.025 8.162 1.00 62.81 94 GLU A O 1
ATOM 736 N N . PHE A 1 95 ? -5.939 -9.438 9.155 1.00 70.38 95 PHE A N 1
ATOM 737 C CA . PHE A 1 95 ? -5.830 -8.467 8.072 1.00 70.38 95 PHE A CA 1
ATOM 738 C C . PHE A 1 95 ? -4.381 -8.022 7.841 1.00 70.38 95 PHE A C 1
ATOM 740 O O . PHE A 1 95 ? -3.937 -8.037 6.696 1.00 70.38 95 PHE A O 1
ATOM 747 N N . SER A 1 96 ? -3.655 -7.660 8.903 1.00 71.31 96 SER A N 1
ATOM 748 C CA . SER A 1 96 ? -2.260 -7.204 8.844 1.00 71.31 96 SER A CA 1
ATOM 749 C C . SER A 1 96 ? -1.347 -8.245 8.191 1.00 71.31 96 SER A C 1
ATOM 751 O O . SER A 1 96 ? -0.570 -7.908 7.300 1.00 71.31 96 SER A O 1
ATOM 753 N N . LEU A 1 97 ? -1.511 -9.525 8.531 1.00 75.62 97 LEU A N 1
ATOM 754 C CA . LEU A 1 97 ? -0.689 -10.594 7.967 1.00 75.62 97 LEU A CA 1
ATOM 755 C C . LEU A 1 97 ? -0.934 -10.769 6.464 1.00 75.62 97 LEU A C 1
ATOM 757 O O . LEU A 1 97 ? 0.010 -10.853 5.678 1.00 75.62 97 LEU A O 1
ATOM 761 N N . ILE A 1 98 ? -2.206 -10.835 6.061 1.00 81.00 98 ILE A N 1
ATOM 762 C CA . ILE A 1 98 ? -2.600 -11.012 4.659 1.00 81.00 98 ILE A CA 1
ATOM 763 C C . ILE A 1 98 ? -2.152 -9.803 3.830 1.00 81.00 98 ILE A C 1
ATOM 765 O O . ILE A 1 98 ? -1.574 -9.963 2.755 1.00 81.00 98 ILE A O 1
ATOM 769 N N . HIS A 1 99 ? -2.379 -8.598 4.346 1.00 83.06 99 HIS A N 1
ATOM 770 C CA . HIS A 1 99 ? -1.975 -7.344 3.722 1.00 83.06 99 HIS A CA 1
ATOM 771 C C . HIS A 1 99 ? -0.447 -7.267 3.565 1.00 83.06 99 HIS A C 1
ATOM 773 O O . HIS A 1 99 ? 0.045 -7.005 2.463 1.00 83.06 99 HIS A O 1
ATOM 779 N N . GLY A 1 100 ? 0.300 -7.646 4.605 1.00 83.62 100 GLY A N 1
ATOM 780 C CA . GLY A 1 100 ? 1.759 -7.688 4.590 1.00 83.62 100 GLY A CA 1
ATOM 781 C C . GLY A 1 100 ? 2.318 -8.694 3.585 1.00 83.62 100 GLY A C 1
ATOM 782 O O . GLY A 1 100 ? 3.236 -8.366 2.832 1.00 83.62 100 GLY A O 1
ATOM 783 N N . LEU A 1 101 ? 1.730 -9.893 3.502 1.00 87.44 101 LEU A N 1
ATOM 784 C CA . LEU A 1 101 ? 2.114 -10.927 2.534 1.00 87.44 101 LEU A CA 1
ATOM 785 C C . LEU A 1 101 ? 1.886 -10.483 1.087 1.00 87.44 101 LEU A C 1
ATOM 787 O O . LEU A 1 101 ? 2.759 -10.681 0.240 1.00 87.44 101 LEU A O 1
ATOM 791 N N . PHE A 1 102 ? 0.737 -9.869 0.794 1.00 89.25 102 PHE A N 1
ATOM 792 C CA . PHE A 1 102 ? 0.450 -9.382 -0.554 1.00 89.25 102 PHE A CA 1
ATOM 793 C C . PHE A 1 102 ? 1.357 -8.221 -0.955 1.00 89.25 102 PHE A C 1
ATOM 795 O O . PHE A 1 102 ? 1.845 -8.210 -2.087 1.00 89.25 102 PHE A O 1
ATOM 802 N N . TYR A 1 103 ? 1.643 -7.285 -0.045 1.00 87.56 103 TYR A N 1
ATOM 803 C CA . TYR A 1 103 ? 2.618 -6.229 -0.309 1.00 87.56 103 TYR A CA 1
ATOM 804 C C . TYR A 1 103 ? 4.022 -6.790 -0.519 1.00 87.56 103 TYR A C 1
ATOM 806 O O . TYR A 1 103 ? 4.685 -6.425 -1.484 1.00 87.56 103 TYR A O 1
ATOM 814 N N . LEU A 1 104 ? 4.460 -7.736 0.309 1.00 90.25 104 LEU A N 1
ATOM 815 C CA . LEU A 1 104 ? 5.768 -8.366 0.157 1.00 90.25 104 LEU A CA 1
ATOM 816 C C . LEU A 1 104 ? 5.885 -9.115 -1.180 1.00 90.25 104 LEU A C 1
ATOM 818 O O . LEU A 1 104 ? 6.855 -8.916 -1.908 1.00 90.25 104 LEU A O 1
ATOM 822 N N . GLY A 1 105 ? 4.873 -9.905 -1.550 1.00 90.12 105 GLY A N 1
ATOM 823 C CA . GLY A 1 105 ? 4.818 -10.591 -2.843 1.00 90.12 105 GLY A CA 1
ATOM 824 C C . GLY A 1 105 ? 4.799 -9.622 -4.029 1.00 90.12 105 GLY A C 1
ATOM 825 O O . GLY A 1 105 ? 5.550 -9.804 -4.989 1.00 90.12 105 GLY A O 1
ATOM 826 N N . SER A 1 106 ? 3.999 -8.556 -3.941 1.00 91.75 106 SER A N 1
ATOM 827 C CA . SER A 1 106 ? 3.939 -7.498 -4.954 1.00 91.75 106 SER A CA 1
ATOM 828 C C . SER A 1 106 ? 5.291 -6.805 -5.140 1.00 91.75 106 SER A C 1
ATOM 830 O O . SER A 1 106 ? 5.756 -6.651 -6.273 1.00 91.75 106 SER A O 1
ATOM 832 N N . GLY A 1 107 ? 5.949 -6.444 -4.036 1.00 89.00 107 GLY A N 1
ATOM 833 C CA . GLY A 1 107 ? 7.235 -5.759 -4.045 1.00 89.00 107 GLY A CA 1
ATOM 834 C C . GLY A 1 107 ? 8.374 -6.642 -4.546 1.00 89.00 107 GLY A C 1
ATOM 835 O O . GLY A 1 107 ? 9.206 -6.168 -5.311 1.00 89.00 107 GLY A O 1
ATOM 836 N N . ILE A 1 108 ? 8.401 -7.933 -4.192 1.00 92.06 108 ILE A N 1
ATOM 837 C CA . ILE A 1 108 ? 9.407 -8.878 -4.708 1.00 92.06 108 ILE A CA 1
ATOM 838 C C . ILE A 1 108 ? 9.240 -9.061 -6.219 1.00 92.06 108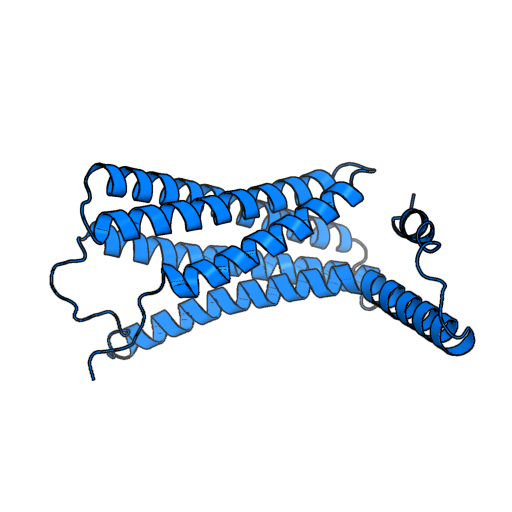 ILE A C 1
ATOM 840 O O . ILE A 1 108 ? 10.221 -8.976 -6.959 1.00 92.06 108 ILE A O 1
ATOM 844 N N . ALA A 1 109 ? 8.007 -9.270 -6.692 1.00 90.81 109 ALA A N 1
ATOM 845 C CA . ALA A 1 109 ? 7.734 -9.399 -8.121 1.00 90.81 109 ALA A CA 1
ATOM 846 C C . ALA A 1 109 ? 8.091 -8.108 -8.883 1.00 90.81 109 ALA A C 1
ATOM 848 O O . ALA A 1 109 ? 8.707 -8.155 -9.947 1.00 90.81 109 ALA A O 1
ATOM 849 N N . GLY A 1 110 ? 7.774 -6.943 -8.316 1.00 88.81 110 GLY A N 1
ATOM 850 C CA . GLY A 1 110 ? 8.075 -5.656 -8.936 1.00 88.81 110 GLY A CA 1
ATOM 851 C C . GLY A 1 110 ? 9.568 -5.329 -8.933 1.00 88.81 110 GLY A C 1
ATOM 852 O O . GLY A 1 110 ? 10.096 -4.877 -9.944 1.00 88.81 110 GLY A O 1
ATOM 853 N N . ALA A 1 111 ? 10.284 -5.643 -7.849 1.00 89.50 111 ALA A N 1
ATOM 854 C CA . ALA A 1 111 ? 11.739 -5.525 -7.792 1.00 89.50 111 ALA A CA 1
ATOM 855 C C . ALA A 1 111 ? 12.399 -6.452 -8.822 1.00 89.50 111 ALA A C 1
ATOM 857 O O . ALA A 1 111 ? 13.293 -6.020 -9.543 1.00 89.50 111 ALA A O 1
ATOM 858 N N . GLY A 1 112 ? 11.904 -7.687 -8.968 1.00 88.69 112 GLY A N 1
ATOM 859 C CA . GLY A 1 112 ? 12.322 -8.604 -10.030 1.00 88.69 112 GLY A CA 1
ATOM 860 C C . GLY A 1 112 ? 12.177 -7.980 -11.421 1.00 88.69 112 GLY A C 1
ATOM 861 O O . GLY A 1 112 ? 13.154 -7.913 -12.168 1.00 88.69 112 GLY A O 1
ATOM 862 N N . ALA A 1 113 ? 11.001 -7.438 -11.748 1.00 87.19 113 ALA A N 1
ATOM 863 C CA . ALA A 1 113 ? 10.785 -6.734 -13.014 1.00 87.19 113 ALA A CA 1
ATOM 864 C C . ALA A 1 113 ? 11.712 -5.514 -13.185 1.00 87.19 113 ALA A C 1
ATOM 866 O O . ALA A 1 113 ? 12.296 -5.333 -14.252 1.00 87.19 113 ALA A O 1
ATOM 867 N N . ALA A 1 114 ? 11.919 -4.719 -12.133 1.00 85.31 114 ALA A N 1
ATOM 868 C CA . ALA A 1 114 ? 12.802 -3.555 -12.171 1.00 85.31 114 ALA A CA 1
ATOM 869 C C . ALA A 1 114 ? 14.272 -3.946 -12.406 1.00 85.31 114 ALA A C 1
ATOM 871 O O . ALA A 1 114 ? 14.972 -3.276 -13.162 1.00 85.31 114 ALA A O 1
ATOM 872 N N . THR A 1 115 ? 14.748 -5.062 -11.837 1.00 89.06 115 THR A N 1
ATOM 873 C CA . THR A 1 115 ? 16.104 -5.561 -12.134 1.00 89.06 115 THR A CA 1
ATOM 874 C C . THR A 1 115 ? 16.291 -5.950 -13.602 1.00 89.06 115 THR A C 1
ATOM 876 O O . THR A 1 115 ? 17.410 -5.857 -14.110 1.00 89.06 115 THR A O 1
ATOM 879 N N . HIS A 1 116 ? 15.214 -6.324 -14.302 1.00 86.50 116 HIS A N 1
ATOM 880 C CA . HIS A 1 116 ? 15.248 -6.542 -15.746 1.00 86.50 116 HIS A CA 1
ATOM 881 C C . HIS A 1 116 ? 15.377 -5.242 -16.536 1.00 86.50 116 HIS A C 1
ATOM 883 O O . HIS A 1 116 ? 16.232 -5.145 -17.415 1.00 86.50 116 HIS A O 1
ATOM 889 N N . GLU A 1 117 ? 14.593 -4.223 -16.183 1.00 83.19 117 GLU A N 1
ATOM 890 C CA . GLU A 1 117 ? 14.664 -2.889 -16.798 1.00 83.19 117 GLU A CA 1
ATOM 891 C C . GLU A 1 117 ? 16.032 -2.221 -16.582 1.00 83.19 117 GLU A C 1
ATOM 893 O O . GLU A 1 117 ? 16.546 -1.545 -17.473 1.00 83.19 117 GLU A O 1
ATOM 898 N N . LEU A 1 118 ? 16.655 -2.466 -15.425 1.00 86.88 118 LEU A N 1
ATOM 899 C CA . LEU A 1 118 ? 18.003 -2.006 -15.074 1.00 86.88 118 LEU A CA 1
ATOM 900 C C . LEU A 1 118 ? 19.129 -2.839 -15.706 1.00 86.88 118 LEU A C 1
ATOM 902 O O . LEU A 1 118 ? 20.301 -2.541 -15.489 1.00 86.88 118 LEU A O 1
ATOM 906 N N . GLN A 1 119 ? 18.796 -3.887 -16.468 1.00 87.88 119 GLN A N 1
ATOM 907 C CA . GLN A 1 119 ? 19.752 -4.822 -17.078 1.00 87.88 119 GLN A CA 1
ATOM 908 C C . GLN A 1 119 ? 20.652 -5.551 -16.064 1.00 87.88 119 GLN A C 1
ATOM 910 O O . GLN A 1 119 ? 21.700 -6.085 -16.422 1.00 87.88 119 GLN A O 1
ATOM 915 N N . TRP A 1 120 ? 20.238 -5.613 -14.797 1.00 89.31 120 TRP A N 1
ATOM 916 C CA . TRP A 1 120 ? 20.930 -6.370 -13.753 1.00 89.31 120 TRP A CA 1
ATOM 917 C C . TRP A 1 120 ? 20.625 -7.868 -13.834 1.00 89.31 120 TRP A C 1
ATOM 919 O O . TRP A 1 120 ? 21.456 -8.689 -13.452 1.00 89.31 120 TRP A O 1
ATOM 929 N N . LEU A 1 121 ? 19.443 -8.228 -14.347 1.00 89.44 121 LEU A N 1
ATOM 930 C CA . LEU A 1 121 ? 19.002 -9.609 -14.531 1.00 89.44 121 LEU A CA 1
ATOM 931 C C . LEU A 1 121 ? 18.213 -9.759 -15.839 1.00 89.44 121 LEU A C 1
ATOM 933 O O . LEU A 1 121 ? 17.289 -9.001 -16.111 1.00 89.44 121 LEU A O 1
ATOM 937 N N . ASN A 1 122 ? 18.505 -10.775 -16.650 1.00 89.19 122 ASN A N 1
ATOM 938 C CA . ASN A 1 122 ? 17.682 -11.057 -17.827 1.00 89.19 122 ASN A CA 1
ATOM 939 C C . ASN A 1 122 ? 16.560 -12.051 -17.487 1.00 89.19 122 ASN A C 1
ATOM 941 O O . ASN A 1 122 ? 16.806 -13.249 -17.383 1.00 89.19 122 ASN A O 1
ATOM 945 N N . LEU A 1 123 ? 15.330 -11.554 -17.333 1.00 83.88 123 LEU A N 1
ATOM 946 C CA . LEU A 1 123 ? 14.143 -12.375 -17.080 1.00 83.88 123 LEU A CA 1
ATOM 947 C C . LEU A 1 123 ? 13.529 -12.977 -18.357 1.00 83.88 123 LEU A C 1
ATOM 949 O O . LEU A 1 123 ? 12.674 -13.858 -18.259 1.00 83.88 123 LEU A O 1
ATOM 953 N N . GLY A 1 124 ? 13.930 -12.525 -19.551 1.00 90.31 124 GLY A N 1
ATOM 954 C CA . GLY A 1 124 ? 13.367 -12.989 -20.821 1.00 90.31 124 GLY A CA 1
ATOM 955 C C . GLY A 1 124 ? 11.833 -12.963 -20.830 1.00 90.31 124 GLY A C 1
ATOM 956 O O . GLY A 1 124 ? 11.209 -11.955 -20.508 1.00 90.31 124 GLY A O 1
ATOM 957 N N . LEU A 1 125 ? 11.215 -14.102 -21.154 1.00 90.06 125 LEU A N 1
ATOM 958 C CA . LEU A 1 125 ? 9.754 -14.251 -21.214 1.00 90.06 125 LEU A CA 1
ATOM 959 C C . LEU A 1 125 ? 9.053 -14.173 -19.845 1.00 90.06 125 LEU A C 1
ATOM 961 O O . LEU A 1 125 ? 7.834 -14.019 -19.803 1.00 90.06 125 LEU A O 1
ATOM 965 N N . ALA A 1 126 ? 9.784 -14.265 -18.730 1.00 88.56 126 ALA A N 1
ATOM 966 C CA . ALA A 1 126 ? 9.203 -14.143 -17.394 1.00 88.56 126 ALA A CA 1
ATOM 967 C C . ALA A 1 126 ? 8.941 -12.681 -16.991 1.00 88.56 126 ALA A C 1
ATOM 969 O O . ALA A 1 126 ? 8.130 -12.435 -16.102 1.00 88.56 126 ALA A O 1
ATOM 970 N N . TYR A 1 127 ? 9.577 -11.701 -17.644 1.00 86.88 127 TYR A N 1
ATOM 971 C CA . TYR A 1 127 ? 9.443 -10.283 -17.290 1.00 86.88 127 TYR A CA 1
ATOM 972 C C . TYR A 1 127 ? 7.984 -9.780 -17.244 1.00 86.88 127 TYR A C 1
ATOM 974 O O . TYR A 1 127 ? 7.594 -9.223 -16.213 1.00 86.88 127 TYR A O 1
ATOM 982 N N . PRO A 1 128 ? 7.133 -10.029 -18.264 1.00 86.75 128 PRO A N 1
ATOM 983 C CA . PRO A 1 128 ? 5.735 -9.602 -18.218 1.00 86.75 128 PRO A CA 1
ATOM 984 C C . PRO A 1 128 ? 4.970 -10.250 -17.060 1.00 86.75 128 PRO A C 1
ATOM 986 O O . PRO A 1 128 ? 4.146 -9.601 -16.424 1.00 86.75 128 PRO A O 1
ATOM 989 N N . VAL A 1 129 ? 5.274 -11.512 -16.735 1.00 88.56 129 VAL A N 1
ATOM 990 C CA . VAL A 1 129 ? 4.640 -12.226 -15.617 1.00 88.56 129 VAL A CA 1
ATOM 991 C C . VAL A 1 129 ? 4.951 -11.529 -14.293 1.00 88.56 129 VAL A C 1
ATOM 993 O O . VAL A 1 129 ? 4.035 -11.271 -13.517 1.00 88.56 129 VAL A O 1
ATOM 996 N N . PHE A 1 130 ? 6.211 -11.157 -14.055 1.00 88.44 130 PHE A N 1
ATOM 997 C CA . PHE A 1 130 ? 6.610 -10.420 -12.852 1.00 88.44 130 PHE A CA 1
ATOM 998 C C . PHE A 1 130 ? 5.901 -9.060 -12.751 1.00 88.44 130 PHE A C 1
ATOM 1000 O O . PHE A 1 130 ? 5.402 -8.713 -11.679 1.00 88.44 130 PHE A O 1
ATOM 1007 N N . GLN A 1 131 ? 5.771 -8.325 -13.860 1.00 84.44 131 GLN A N 1
ATOM 1008 C CA . GLN A 1 131 ? 5.041 -7.051 -13.881 1.00 84.44 131 GLN A CA 1
ATOM 1009 C C . GLN A 1 131 ? 3.542 -7.209 -13.589 1.00 84.44 131 GLN A C 1
ATOM 1011 O O . GLN A 1 131 ? 2.991 -6.458 -12.776 1.00 84.44 131 GLN A O 1
ATOM 1016 N N . TYR A 1 132 ? 2.878 -8.188 -14.213 1.00 85.75 132 TYR A N 1
ATOM 1017 C CA . TYR A 1 132 ? 1.449 -8.432 -14.002 1.00 85.75 132 TYR A CA 1
ATOM 1018 C C . TYR A 1 132 ? 1.151 -8.939 -12.595 1.00 85.75 132 TYR A C 1
ATOM 1020 O O . TYR A 1 132 ? 0.199 -8.472 -11.976 1.00 85.75 132 TYR A O 1
ATOM 1028 N N . VAL A 1 133 ? 1.974 -9.847 -12.064 1.00 89.44 133 VAL A N 1
ATOM 1029 C CA . VAL A 1 133 ? 1.836 -10.338 -10.687 1.00 89.44 133 VAL A CA 1
ATOM 1030 C C . VAL A 1 133 ? 2.058 -9.198 -9.697 1.00 89.44 133 VAL A C 1
ATOM 1032 O O . VAL A 1 133 ? 1.237 -9.015 -8.803 1.00 89.44 133 VAL A O 1
ATOM 1035 N N . SER A 1 134 ? 3.100 -8.381 -9.881 1.00 89.25 134 SER A N 1
ATOM 1036 C CA . SER A 1 134 ? 3.356 -7.226 -9.014 1.00 89.25 134 SER A CA 1
ATOM 1037 C C . SER A 1 134 ? 2.163 -6.269 -8.975 1.00 89.25 134 SER A C 1
ATOM 1039 O O . SER A 1 134 ? 1.636 -5.988 -7.895 1.00 89.25 134 SER A O 1
ATOM 1041 N N . SER A 1 135 ? 1.683 -5.849 -10.150 1.00 85.19 135 SER A N 1
ATOM 1042 C CA . SER A 1 135 ? 0.567 -4.906 -10.287 1.00 85.19 135 SER A CA 1
ATOM 1043 C C . SER A 1 135 ? -0.757 -5.496 -9.797 1.00 85.19 135 SER A C 1
ATOM 1045 O O . SER A 1 135 ? -1.536 -4.807 -9.142 1.00 85.19 135 SER A O 1
ATOM 1047 N N . GLY A 1 136 ? -1.011 -6.775 -10.080 1.00 87.44 136 GLY A N 1
ATOM 1048 C CA . GLY A 1 136 ? -2.224 -7.479 -9.670 1.00 87.44 136 GLY A CA 1
ATOM 1049 C C . GLY A 1 136 ? -2.308 -7.662 -8.157 1.00 87.44 136 GLY A C 1
ATOM 1050 O O . GLY A 1 136 ? -3.339 -7.349 -7.563 1.00 87.44 136 GLY A O 1
ATOM 1051 N N . LEU A 1 137 ? -1.217 -8.095 -7.516 1.00 90.50 137 LEU A N 1
ATOM 1052 C CA . LEU A 1 137 ? -1.151 -8.209 -6.056 1.00 90.50 137 LEU A CA 1
ATOM 1053 C C . LEU A 1 137 ? -1.250 -6.830 -5.389 1.00 90.50 137 LEU A C 1
ATOM 1055 O O . LEU A 1 137 ? -1.968 -6.697 -4.400 1.00 90.50 137 LEU A O 1
ATOM 1059 N N . PHE A 1 138 ? -0.602 -5.801 -5.955 1.00 88.12 138 PHE A N 1
ATOM 1060 C CA . PHE A 1 138 ? -0.693 -4.421 -5.464 1.00 88.12 138 PHE A CA 1
ATOM 1061 C C . PHE A 1 138 ? -2.129 -3.885 -5.529 1.00 88.12 138 PHE A C 1
ATOM 1063 O O . PHE A 1 138 ? -2.637 -3.305 -4.568 1.00 88.12 138 PHE A O 1
ATOM 1070 N N . LEU A 1 139 ? -2.811 -4.093 -6.655 1.00 89.19 139 LEU A N 1
ATOM 1071 C CA . LEU A 1 139 ? -4.200 -3.684 -6.821 1.00 89.19 139 LEU A CA 1
ATOM 1072 C C . LEU A 1 139 ? -5.107 -4.424 -5.834 1.00 89.19 139 LEU A C 1
ATOM 1074 O O . LEU A 1 139 ? -5.922 -3.802 -5.155 1.00 89.19 139 LEU A O 1
ATOM 1078 N N . TYR A 1 140 ? -4.936 -5.742 -5.724 1.00 89.56 140 TYR A N 1
ATOM 1079 C CA . TYR A 1 140 ? -5.736 -6.579 -4.839 1.00 89.56 140 TYR A CA 1
ATOM 1080 C C . TYR A 1 140 ? -5.587 -6.177 -3.368 1.00 89.56 140 TYR A C 1
ATOM 1082 O O . TYR A 1 140 ? -6.592 -6.009 -2.677 1.00 89.56 140 TYR A O 1
ATOM 1090 N N . VAL A 1 141 ? -4.359 -5.948 -2.888 1.00 89.06 141 VAL A N 1
ATOM 1091 C CA . VAL A 1 141 ? -4.128 -5.550 -1.491 1.00 89.06 141 VAL A CA 1
ATOM 1092 C C . VAL A 1 141 ? -4.729 -4.181 -1.174 1.00 89.06 141 VAL A C 1
ATOM 1094 O O . VAL A 1 141 ? -5.327 -4.012 -0.112 1.00 89.06 141 VAL A O 1
ATOM 1097 N N . ASN A 1 142 ? -4.668 -3.228 -2.111 1.00 89.25 142 ASN A N 1
ATOM 1098 C CA . ASN A 1 142 ? -5.285 -1.911 -1.939 1.00 89.25 142 ASN A CA 1
ATOM 1099 C C . ASN A 1 142 ? -6.822 -1.979 -1.972 1.00 89.25 142 ASN A C 1
ATOM 1101 O O . ASN A 1 142 ? -7.475 -1.281 -1.199 1.00 89.25 142 ASN A O 1
ATOM 1105 N N . LEU A 1 143 ? -7.419 -2.847 -2.798 1.00 90.19 143 LEU A N 1
ATOM 1106 C CA . LEU A 1 143 ? -8.870 -3.091 -2.791 1.00 90.19 143 LEU A CA 1
ATOM 1107 C C . LEU A 1 143 ? -9.331 -3.742 -1.482 1.00 90.19 143 LEU A C 1
ATOM 1109 O O . LEU A 1 143 ? -10.321 -3.317 -0.887 1.00 90.19 143 LEU A O 1
ATOM 1113 N N . PHE A 1 144 ? -8.583 -4.729 -0.996 1.00 88.12 144 PHE A N 1
ATOM 1114 C CA . PHE A 1 144 ? -8.862 -5.380 0.279 1.00 88.12 144 PHE A CA 1
ATOM 1115 C C . PHE A 1 144 ? -8.730 -4.401 1.459 1.00 88.12 144 PHE A C 1
ATOM 1117 O O . PHE A 1 144 ? -9.589 -4.342 2.341 1.00 88.12 144 PHE A O 1
ATOM 1124 N N . SER A 1 145 ? -7.690 -3.563 1.451 1.00 87.50 145 SER A N 1
ATOM 1125 C CA . SER A 1 145 ? -7.493 -2.493 2.434 1.00 87.50 145 SER A CA 1
ATOM 1126 C C . SER A 1 145 ? -8.598 -1.437 2.368 1.00 87.50 145 SER A C 1
ATOM 1128 O O . SER A 1 145 ? -9.070 -0.959 3.404 1.00 87.50 145 SER A O 1
ATOM 1130 N N . LEU A 1 146 ? -9.074 -1.095 1.169 1.00 91.00 146 LEU A N 1
ATOM 1131 C CA . LEU A 1 146 ? -10.198 -0.183 0.974 1.00 91.00 146 LEU A CA 1
ATOM 1132 C C . LEU A 1 146 ? -11.475 -0.720 1.629 1.00 91.00 146 LEU A C 1
ATOM 1134 O O . LEU A 1 146 ? -12.095 -0.005 2.417 1.00 91.00 146 LEU A O 1
ATOM 1138 N N . GLU A 1 147 ? -11.834 -1.980 1.367 1.00 89.56 147 GLU A N 1
ATOM 1139 C CA . GLU A 1 147 ? -12.995 -2.631 1.986 1.00 89.56 147 GLU A CA 1
ATOM 1140 C C . GLU A 1 147 ? -12.915 -2.563 3.519 1.00 89.56 147 GLU A C 1
ATOM 1142 O O . GLU A 1 147 ? -13.880 -2.206 4.198 1.00 89.56 147 GLU A O 1
ATOM 1147 N N . LYS A 1 148 ? -11.734 -2.835 4.079 1.00 85.44 148 LYS A N 1
ATOM 1148 C CA . LYS A 1 148 ? -11.515 -2.825 5.528 1.00 85.44 148 LYS A CA 1
ATOM 1149 C C . LYS A 1 148 ? -11.615 -1.430 6.128 1.00 85.44 148 LYS A C 1
ATOM 1151 O O . LYS A 1 148 ? -12.259 -1.269 7.163 1.00 85.44 148 LYS A O 1
ATOM 1156 N N . ASN A 1 149 ? -11.071 -0.407 5.472 1.00 88.75 149 ASN A N 1
ATOM 1157 C CA . ASN A 1 149 ? -11.244 0.974 5.926 1.00 88.75 149 ASN A CA 1
ATOM 1158 C C . ASN A 1 149 ? -12.716 1.422 5.847 1.00 88.75 149 ASN A C 1
ATOM 1160 O O . ASN A 1 149 ? -13.183 2.117 6.749 1.00 88.75 149 ASN A O 1
ATOM 1164 N N . ILE A 1 150 ? -13.481 0.969 4.848 1.00 90.56 150 ILE A N 1
ATOM 1165 C CA . ILE A 1 150 ? -14.934 1.202 4.775 1.00 90.56 150 ILE A CA 1
ATOM 1166 C C . ILE A 1 150 ? -15.654 0.535 5.958 1.00 90.56 150 ILE A C 1
ATOM 1168 O O . ILE A 1 150 ? -16.471 1.177 6.622 1.00 90.56 150 ILE A O 1
ATOM 1172 N N . GLN A 1 151 ? -15.325 -0.719 6.284 1.00 87.38 151 GLN A N 1
ATOM 1173 C CA . GLN A 1 151 ? -15.889 -1.416 7.449 1.00 87.38 151 GLN A CA 1
ATOM 1174 C C . GLN A 1 151 ? -15.578 -0.669 8.757 1.00 87.38 151 GLN A C 1
ATOM 1176 O O . GLN A 1 151 ? -16.485 -0.430 9.559 1.00 87.38 151 GLN A O 1
ATOM 1181 N N . ILE A 1 152 ? -14.325 -0.240 8.958 1.00 85.06 152 ILE A N 1
ATOM 1182 C CA . ILE A 1 152 ? -13.912 0.547 10.133 1.00 85.06 152 ILE A CA 1
ATOM 1183 C C . ILE A 1 152 ? -14.704 1.854 10.209 1.00 85.06 152 ILE A C 1
ATOM 1185 O O . ILE A 1 152 ? -15.201 2.197 11.282 1.00 85.06 152 ILE A O 1
ATOM 1189 N N . TYR A 1 153 ? -14.878 2.557 9.086 1.00 91.31 153 TYR A N 1
ATOM 1190 C CA . TYR A 1 153 ? -15.672 3.782 9.033 1.00 91.31 153 TYR A CA 1
ATOM 1191 C C . TYR A 1 153 ? -17.113 3.545 9.498 1.00 91.31 153 TYR A C 1
ATOM 1193 O O . TYR A 1 153 ? -17.594 4.264 10.375 1.00 91.31 153 TYR A O 1
ATOM 1201 N N . TYR A 1 154 ? -17.791 2.520 8.972 1.00 88.69 154 TYR A N 1
ATOM 1202 C CA . TYR A 1 154 ? -19.164 2.198 9.371 1.00 88.69 154 TYR A CA 1
ATOM 1203 C C . TYR A 1 154 ? -19.270 1.837 10.855 1.00 88.69 154 TYR A C 1
ATOM 1205 O O . TYR A 1 154 ? -20.192 2.292 11.536 1.00 88.69 154 TYR A O 1
ATOM 1213 N N . HIS A 1 155 ? -18.325 1.057 11.382 1.00 82.88 155 HIS A N 1
ATOM 1214 C CA . HIS A 1 155 ? -18.294 0.721 12.805 1.00 82.88 155 HIS A CA 1
ATOM 1215 C C . HIS A 1 155 ? -18.066 1.951 13.688 1.00 82.88 155 HIS A C 1
ATOM 1217 O O . HIS A 1 155 ? -18.784 2.144 14.669 1.00 82.88 155 HIS A O 1
ATOM 1223 N N . ALA A 1 156 ? -17.109 2.803 13.326 1.00 84.38 156 ALA A N 1
ATOM 1224 C CA . ALA A 1 156 ? -16.817 4.033 14.048 1.00 84.38 156 ALA A CA 1
ATOM 1225 C C . ALA A 1 156 ? -17.988 5.027 13.971 1.00 84.38 156 ALA A C 1
ATOM 1227 O O . ALA A 1 156 ? -18.290 5.712 14.946 1.00 84.38 156 ALA A O 1
ATOM 1228 N N . HIS A 1 157 ? -18.694 5.072 12.839 1.00 88.69 157 HIS A N 1
ATOM 1229 C CA . HIS A 1 157 ? -19.883 5.898 12.676 1.00 88.69 157 HIS A CA 1
ATOM 1230 C C . HIS A 1 157 ? -21.017 5.466 13.604 1.00 88.69 157 HIS A C 1
ATOM 1232 O O . HIS A 1 157 ? -21.508 6.310 14.349 1.00 88.69 157 HIS A O 1
ATOM 1238 N N . LYS A 1 158 ? -21.358 4.171 13.630 1.00 87.44 158 LYS A N 1
ATOM 1239 C CA . LYS A 1 158 ? -22.369 3.624 14.553 1.00 87.44 158 LYS A CA 1
ATOM 1240 C C . LYS A 1 158 ? -21.989 3.834 16.016 1.00 87.44 158 LYS A C 1
ATOM 1242 O O . LYS A 1 158 ? -22.832 4.160 16.841 1.00 87.44 158 LYS A O 1
ATOM 1247 N N . MET A 1 159 ? -20.705 3.687 16.347 1.00 79.25 159 MET A N 1
ATOM 1248 C CA . MET A 1 159 ? -20.212 3.958 17.697 1.00 79.25 159 MET A CA 1
ATOM 1249 C C . MET A 1 159 ? -20.442 5.421 18.094 1.00 79.25 159 MET A C 1
ATOM 1251 O O . MET A 1 159 ? -20.883 5.678 19.210 1.00 79.25 159 MET A O 1
ATOM 1255 N N . ALA A 1 160 ? -20.185 6.366 17.186 1.00 86.38 160 ALA A N 1
ATOM 1256 C CA . ALA A 1 160 ? -20.369 7.794 17.435 1.00 86.38 160 ALA A CA 1
ATOM 1257 C C . ALA A 1 160 ? -21.841 8.191 17.655 1.00 86.38 160 ALA A C 1
ATOM 1259 O O . ALA A 1 160 ? -22.092 9.131 18.397 1.00 86.38 160 ALA A O 1
ATOM 1260 N N . GLU A 1 161 ? -22.806 7.485 17.058 1.00 89.50 161 GLU A N 1
ATOM 1261 C CA . GLU A 1 161 ? -24.241 7.779 17.230 1.00 89.50 161 GLU A CA 1
ATOM 1262 C C . GLU A 1 161 ? -24.723 7.555 18.669 1.00 89.50 161 GLU A C 1
ATOM 1264 O O . GLU A 1 161 ? -25.598 8.268 19.150 1.00 89.50 161 GLU A O 1
ATOM 1269 N N . THR A 1 162 ? -24.142 6.576 19.365 1.00 85.88 162 THR A N 1
ATOM 1270 C CA . THR A 1 162 ? -24.569 6.180 20.718 1.00 85.88 162 THR A CA 1
ATOM 1271 C C . THR A 1 162 ? -23.587 6.578 21.821 1.00 85.88 162 THR A C 1
ATOM 1273 O O . THR A 1 162 ? -23.876 6.403 23.003 1.00 85.88 162 THR A O 1
ATOM 1276 N N . ALA A 1 163 ? -22.393 7.052 21.459 1.00 82.12 163 ALA A N 1
ATOM 1277 C CA . ALA A 1 163 ? -21.326 7.342 22.407 1.00 82.12 163 ALA A CA 1
ATOM 1278 C C . ALA A 1 163 ? -21.381 8.777 22.942 1.00 82.12 163 ALA A C 1
ATOM 1280 O O . ALA A 1 163 ? -21.723 9.720 22.235 1.00 82.12 163 ALA A O 1
ATOM 1281 N N . THR A 1 164 ? -20.927 8.953 24.182 1.00 81.25 164 THR A N 1
ATOM 1282 C CA . THR A 1 164 ? -20.742 10.260 24.825 1.00 81.25 164 THR A CA 1
ATOM 1283 C C . THR A 1 164 ? -19.320 10.398 25.375 1.00 81.25 164 THR A C 1
ATOM 1285 O O . THR A 1 164 ? -18.596 9.409 25.537 1.00 81.25 164 THR A O 1
ATOM 1288 N N . GLY A 1 165 ? -18.887 11.641 25.613 1.00 83.19 165 GLY A N 1
ATOM 1289 C CA . GLY A 1 165 ? -17.582 11.951 26.206 1.00 83.19 165 GLY A CA 1
ATOM 1290 C C . GLY A 1 165 ? -16.396 11.393 25.411 1.00 83.19 165 GLY A C 1
ATOM 1291 O O . GLY A 1 165 ? -16.296 11.559 24.193 1.00 83.19 165 GLY A O 1
ATOM 1292 N N . GLU A 1 166 ? -15.485 10.708 26.099 1.00 78.88 166 GLU A N 1
ATOM 1293 C CA . GLU A 1 166 ? -14.259 10.166 25.501 1.00 78.88 166 GLU A CA 1
ATOM 1294 C C . GLU A 1 166 ? -14.519 9.123 24.408 1.00 78.88 166 GLU A C 1
ATOM 1296 O O . GLU A 1 166 ? -13.782 9.073 23.419 1.00 78.88 166 GLU A O 1
ATOM 1301 N N . LYS A 1 167 ? -15.599 8.338 24.529 1.00 75.62 167 LYS A N 1
ATOM 1302 C CA . LYS A 1 167 ? -15.981 7.345 23.514 1.00 75.62 167 LYS A CA 1
ATOM 1303 C C . LYS A 1 167 ? -16.379 8.012 22.197 1.00 75.62 167 LYS A C 1
ATOM 1305 O O . LYS A 1 167 ? -16.005 7.521 21.135 1.00 75.62 167 LYS A O 1
ATOM 1310 N N . LEU A 1 168 ? -17.073 9.153 22.256 1.00 83.00 168 LEU A N 1
ATOM 1311 C CA . LEU A 1 168 ? -17.431 9.935 21.068 1.00 83.00 168 LEU A CA 1
ATOM 1312 C C . LEU A 1 168 ? -16.182 10.526 20.399 1.00 83.00 168 LEU A C 1
ATOM 1314 O O . LEU A 1 168 ? -16.025 10.450 19.181 1.00 83.00 168 LEU A O 1
ATOM 1318 N N . SER A 1 169 ? -15.260 11.065 21.201 1.00 82.62 169 SER A N 1
ATOM 1319 C CA . SER A 1 169 ? -13.972 11.572 20.712 1.00 82.62 169 SER A CA 1
ATOM 1320 C C . SER A 1 169 ? -13.139 10.473 20.042 1.00 82.62 169 SER A C 1
ATOM 1322 O O . SER A 1 169 ? -12.587 10.678 18.961 1.00 82.62 169 SER A O 1
ATOM 1324 N N . PHE A 1 170 ? -13.062 9.283 20.641 1.00 81.38 170 PHE A N 1
ATOM 1325 C CA . PHE A 1 170 ? -12.379 8.136 20.043 1.00 81.38 170 PHE A CA 1
ATOM 1326 C C . PHE A 1 170 ? -13.036 7.689 18.729 1.00 81.38 170 PHE A C 1
ATOM 1328 O O . PHE A 1 170 ? -12.344 7.542 17.723 1.00 81.38 170 PHE A O 1
ATOM 1335 N N . ALA A 1 171 ? -14.364 7.554 18.702 1.00 82.00 171 ALA A N 1
ATOM 1336 C CA . ALA A 1 171 ? -15.103 7.173 17.501 1.00 82.00 171 ALA A CA 1
ATOM 1337 C C . ALA A 1 171 ? -14.872 8.162 16.343 1.00 82.00 171 ALA A C 1
ATOM 1339 O O . ALA A 1 171 ? -14.603 7.747 15.217 1.00 82.00 171 ALA A O 1
ATOM 1340 N N . ASN A 1 172 ? -14.886 9.470 16.615 1.00 88.06 172 ASN A N 1
ATOM 1341 C CA . ASN A 1 172 ? -14.606 10.493 15.605 1.00 88.06 172 ASN A CA 1
ATOM 1342 C C . ASN A 1 172 ? -13.167 10.434 15.079 1.00 88.06 172 ASN A C 1
ATOM 1344 O O . ASN A 1 172 ? -12.953 10.582 13.874 1.00 88.06 172 ASN A O 1
ATOM 1348 N N . ARG A 1 173 ? -12.186 10.165 15.949 1.00 86.12 173 ARG A N 1
ATOM 1349 C CA . ARG A 1 173 ? -10.796 9.965 15.520 1.00 86.12 173 ARG A CA 1
ATOM 1350 C C . ARG A 1 173 ? -10.657 8.739 14.619 1.00 86.12 173 ARG A C 1
ATOM 1352 O O . ARG A 1 173 ? -10.039 8.811 13.559 1.00 86.12 173 ARG A O 1
ATOM 1359 N N . LEU A 1 174 ? -11.305 7.636 14.991 1.00 84.38 174 LEU A N 1
ATOM 1360 C CA . LEU A 1 174 ? -11.298 6.403 14.206 1.00 84.38 174 LEU A CA 1
ATOM 1361 C C . LEU A 1 174 ? -11.962 6.590 12.829 1.00 84.38 174 LEU A C 1
ATOM 1363 O O . LEU A 1 174 ? -11.437 6.101 11.830 1.00 84.38 174 LEU A O 1
ATOM 1367 N N . LYS A 1 175 ? -13.056 7.363 12.745 1.00 89.94 175 LYS A N 1
ATOM 1368 C CA . LYS A 1 175 ? -13.667 7.757 11.461 1.00 89.94 175 LYS A CA 1
ATOM 1369 C C . LYS A 1 175 ? -12.681 8.515 10.575 1.00 89.94 175 LYS A C 1
ATOM 1371 O O . LYS A 1 175 ? -12.591 8.211 9.389 1.00 89.94 175 LYS A O 1
ATOM 1376 N N . LEU A 1 176 ? -11.954 9.490 11.126 1.00 91.50 176 LEU A N 1
ATOM 1377 C CA . LEU A 1 176 ? -10.998 10.287 10.354 1.00 91.50 176 LEU A CA 1
ATOM 1378 C C . LEU A 1 176 ? -9.841 9.425 9.830 1.00 91.50 176 LEU A C 1
ATOM 1380 O O . LEU A 1 176 ? -9.504 9.516 8.650 1.00 91.50 176 LEU A O 1
ATOM 1384 N N . SER A 1 177 ? -9.291 8.544 10.671 1.00 88.88 177 SER A N 1
ATOM 1385 C CA . SER A 1 177 ? -8.285 7.552 10.262 1.00 88.88 177 SER A CA 1
ATOM 1386 C C . SER A 1 177 ? -8.777 6.687 9.095 1.00 88.88 177 SER A C 1
ATOM 1388 O O . SER A 1 177 ? -8.087 6.554 8.08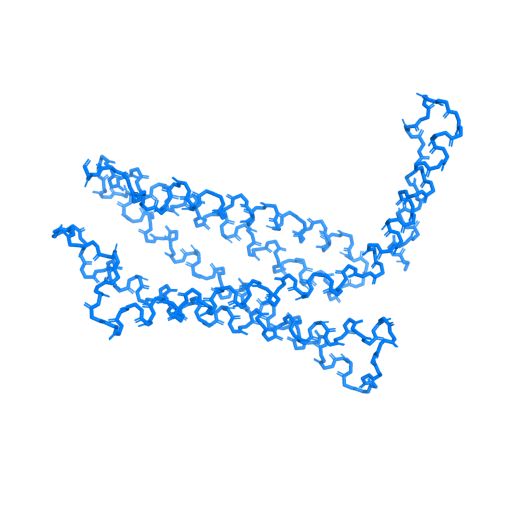0 1.00 88.88 177 SER A O 1
ATOM 1390 N N . ALA A 1 178 ? -10.005 6.168 9.194 1.00 89.62 178 ALA A N 1
ATOM 1391 C CA . ALA A 1 178 ? -10.614 5.356 8.147 1.00 89.62 178 ALA A CA 1
ATOM 1392 C C . ALA A 1 178 ? -10.799 6.133 6.834 1.00 89.62 178 ALA A C 1
ATOM 1394 O O . ALA A 1 178 ? -10.483 5.609 5.769 1.00 89.62 178 ALA A O 1
ATOM 1395 N N . VAL A 1 179 ? -11.236 7.398 6.890 1.00 94.31 179 VAL A N 1
ATOM 1396 C CA . VAL A 1 179 ? -11.360 8.265 5.703 1.00 94.31 179 VAL A CA 1
ATOM 1397 C C . VAL A 1 179 ? -10.006 8.481 5.029 1.00 94.31 179 VAL A C 1
ATOM 1399 O O . VAL A 1 179 ? -9.907 8.340 3.811 1.00 94.31 179 VAL A O 1
ATOM 1402 N N . MET A 1 180 ? -8.949 8.761 5.795 1.00 92.44 180 MET A N 1
ATOM 1403 C CA . MET A 1 180 ? -7.598 8.873 5.232 1.00 92.44 180 MET A CA 1
ATOM 1404 C C . MET A 1 180 ? -7.149 7.556 4.586 1.00 92.44 180 MET A C 1
ATOM 1406 O O . MET A 1 180 ? -6.551 7.570 3.513 1.00 92.44 180 MET A O 1
ATOM 1410 N N . GLY A 1 181 ? -7.490 6.413 5.191 1.00 90.19 181 GLY A N 1
ATOM 1411 C CA . GLY A 1 181 ? -7.239 5.090 4.616 1.00 90.19 181 GLY A CA 1
ATOM 1412 C C . GLY A 1 181 ? -7.987 4.852 3.302 1.00 90.19 181 GLY A C 1
ATOM 1413 O O . GLY A 1 181 ? -7.402 4.342 2.349 1.00 90.19 181 GLY A O 1
ATOM 1414 N N . ILE A 1 182 ? -9.254 5.263 3.219 1.00 94.00 182 ILE A N 1
ATOM 1415 C CA . ILE A 1 182 ? -10.072 5.188 1.998 1.00 94.00 182 ILE A CA 1
ATOM 1416 C C . ILE A 1 182 ? -9.444 6.029 0.882 1.00 94.00 182 ILE A C 1
ATOM 1418 O O . ILE A 1 182 ? -9.223 5.515 -0.211 1.00 94.00 182 ILE A O 1
ATOM 1422 N N . ILE A 1 183 ? -9.109 7.293 1.160 1.00 94.25 183 ILE A N 1
ATOM 1423 C CA . ILE A 1 183 ? -8.513 8.208 0.173 1.00 94.25 183 ILE A CA 1
ATOM 1424 C C . ILE A 1 183 ? -7.176 7.659 -0.336 1.00 94.25 183 ILE A C 1
ATOM 1426 O O . ILE A 1 183 ? -6.952 7.619 -1.545 1.00 94.25 183 ILE A O 1
ATOM 1430 N N . ASN A 1 184 ? -6.316 7.193 0.575 1.00 92.00 184 ASN A N 1
ATOM 1431 C CA . ASN A 1 184 ? -5.033 6.586 0.233 1.00 92.00 184 ASN A CA 1
ATOM 1432 C C . ASN A 1 184 ? -5.200 5.401 -0.736 1.00 92.00 184 ASN A C 1
ATOM 1434 O O . ASN A 1 184 ? -4.592 5.387 -1.808 1.00 92.00 184 ASN A O 1
ATOM 1438 N N . ASN A 1 185 ? -6.063 4.441 -0.386 1.00 92.38 185 ASN A N 1
ATOM 1439 C CA . ASN A 1 185 ? -6.278 3.238 -1.190 1.00 92.38 185 ASN A CA 1
ATOM 1440 C C . ASN A 1 185 ? -6.954 3.542 -2.535 1.00 92.38 185 ASN A C 1
ATOM 1442 O O . ASN A 1 185 ? -6.553 2.976 -3.546 1.00 92.38 185 ASN A O 1
ATOM 1446 N N . ILE A 1 186 ? -7.930 4.460 -2.586 1.00 93.69 186 ILE A N 1
ATOM 1447 C CA . ILE A 1 186 ? -8.541 4.892 -3.856 1.00 93.69 186 ILE A CA 1
ATOM 1448 C C . ILE A 1 186 ? -7.481 5.492 -4.779 1.00 93.69 186 ILE A C 1
ATOM 1450 O O . ILE A 1 186 ? -7.442 5.150 -5.959 1.00 93.69 186 ILE A O 1
ATOM 1454 N N . GLY A 1 187 ? -6.604 6.355 -4.259 1.00 91.06 187 GLY A N 1
ATOM 1455 C CA . GLY A 1 187 ? -5.543 6.948 -5.069 1.00 91.06 187 GLY A CA 1
ATOM 1456 C C . GLY A 1 187 ? -4.572 5.898 -5.620 1.00 91.06 187 GLY A C 1
ATOM 1457 O O . GLY A 1 187 ? -4.231 5.970 -6.798 1.00 91.06 187 GLY A O 1
ATOM 1458 N N . TYR A 1 188 ? -4.219 4.866 -4.844 1.00 89.31 188 TYR A N 1
ATOM 1459 C CA . TYR A 1 188 ? -3.383 3.765 -5.332 1.00 89.31 188 TYR A CA 1
ATOM 1460 C C . TYR A 1 188 ? -4.101 2.900 -6.367 1.00 89.31 188 TYR A C 1
ATOM 1462 O O . TYR A 1 188 ? -3.515 2.594 -7.401 1.00 89.31 188 TYR A O 1
ATOM 1470 N N . VAL A 1 189 ? -5.375 2.563 -6.146 1.00 91.19 189 VAL A N 1
ATOM 1471 C CA . VAL A 1 189 ? -6.198 1.826 -7.118 1.00 91.19 189 VAL A CA 1
ATOM 1472 C C . VAL A 1 189 ? -6.275 2.587 -8.440 1.00 91.19 189 VAL A C 1
ATOM 1474 O O . VAL A 1 189 ? -6.007 2.015 -9.493 1.00 91.19 189 VAL A O 1
ATOM 1477 N N . LEU A 1 190 ? -6.589 3.885 -8.403 1.00 90.62 190 LEU A N 1
ATOM 1478 C CA . LEU A 1 190 ? -6.664 4.717 -9.604 1.00 90.62 190 LEU A CA 1
ATOM 1479 C C . LEU A 1 190 ? -5.296 4.883 -10.274 1.00 90.62 190 LEU A C 1
ATOM 1481 O O . LEU A 1 190 ? -5.214 4.813 -11.499 1.00 90.62 190 LEU A O 1
ATOM 1485 N N . ALA A 1 191 ? -4.225 5.046 -9.493 1.00 85.94 191 ALA A N 1
ATOM 1486 C CA . ALA A 1 191 ? -2.866 5.109 -10.018 1.00 85.94 191 ALA A CA 1
ATOM 1487 C C . ALA A 1 191 ? -2.508 3.826 -10.776 1.00 85.94 191 ALA A C 1
ATOM 1489 O O . ALA A 1 191 ? -2.048 3.907 -11.913 1.00 85.94 191 ALA A O 1
ATOM 1490 N N . THR A 1 192 ? -2.778 2.653 -10.195 1.00 85.12 192 THR A N 1
ATOM 1491 C CA . THR A 1 192 ? -2.558 1.354 -10.845 1.00 85.12 192 THR A CA 1
ATOM 1492 C C . THR A 1 192 ? -3.467 1.157 -12.055 1.00 85.12 192 THR A C 1
ATOM 1494 O O . THR A 1 192 ? -3.022 0.636 -13.066 1.00 85.12 192 THR A O 1
ATOM 1497 N N . LEU A 1 193 ? -4.722 1.610 -12.025 1.00 82.81 193 LEU A N 1
ATOM 1498 C CA . LEU A 1 193 ? -5.589 1.530 -13.206 1.00 82.81 193 LEU A CA 1
ATOM 1499 C C . LEU A 1 193 ? -5.059 2.391 -14.361 1.00 82.81 193 LEU A C 1
ATOM 1501 O O . LEU A 1 193 ? -5.065 1.965 -15.514 1.00 82.81 193 LEU A O 1
ATOM 1505 N N . PHE A 1 194 ? -4.545 3.581 -14.056 1.00 81.69 194 PHE A N 1
ATOM 1506 C CA . PHE A 1 194 ? -3.945 4.480 -15.039 1.00 81.69 194 PHE A CA 1
ATOM 1507 C C . PHE A 1 194 ? -2.603 3.999 -15.594 1.00 81.69 194 PHE A C 1
ATOM 1509 O O . PHE A 1 194 ? -2.162 4.552 -16.600 1.00 81.69 194 PHE A O 1
ATOM 1516 N N . THR A 1 195 ? -1.958 2.975 -15.030 1.00 77.75 195 THR A N 1
ATOM 1517 C CA . THR A 1 195 ? -0.784 2.375 -15.686 1.00 77.75 195 THR A CA 1
ATOM 1518 C C . THR A 1 195 ? -1.166 1.461 -16.852 1.00 77.75 195 THR A C 1
ATOM 1520 O O . THR A 1 195 ? -0.334 1.247 -17.734 1.00 77.75 195 THR A O 1
ATOM 1523 N N . PHE A 1 196 ? -2.417 0.983 -16.923 1.00 73.19 196 PHE A N 1
ATOM 1524 C CA . PHE A 1 196 ? -2.904 0.164 -18.041 1.00 73.19 196 PHE A CA 1
ATOM 1525 C C . PHE A 1 196 ? -3.269 0.976 -19.292 1.00 73.19 196 PHE A C 1
ATOM 1527 O O . PHE A 1 196 ? -3.346 0.407 -20.381 1.00 73.19 196 PHE A O 1
ATOM 1534 N N . PHE A 1 197 ? -3.487 2.290 -19.167 1.00 77.38 197 PHE A N 1
ATOM 1535 C CA . PHE A 1 197 ? -3.852 3.147 -20.295 1.00 77.38 197 PHE A CA 1
ATOM 1536 C C . PHE A 1 197 ? -2.624 3.905 -20.837 1.00 77.38 197 PHE A C 1
ATOM 1538 O O . PHE A 1 197 ? -1.915 4.580 -20.084 1.00 77.38 197 PHE A O 1
ATOM 1545 N N . PRO A 1 198 ? -2.342 3.843 -22.151 1.00 71.56 198 PRO A N 1
ATOM 1546 C CA . PRO A 1 198 ? -1.255 4.616 -22.741 1.00 71.56 198 PRO A CA 1
ATOM 1547 C C . PRO A 1 198 ? -1.504 6.125 -22.591 1.00 71.56 198 PRO A C 1
ATOM 1549 O O . PRO A 1 198 ? -2.544 6.633 -22.998 1.00 71.56 198 PRO A O 1
ATOM 1552 N N . GLY A 1 199 ? -0.530 6.861 -22.048 1.00 71.44 199 GLY A N 1
ATOM 1553 C CA . GLY A 1 199 ? -0.581 8.328 -21.950 1.00 71.44 199 GLY A CA 1
ATOM 1554 C C . GLY A 1 199 ? -1.081 8.889 -20.614 1.00 71.44 199 GLY A C 1
ATOM 1555 O O . GLY A 1 199 ? -0.969 10.092 -20.394 1.00 71.44 199 GLY A O 1
ATOM 1556 N N . THR A 1 200 ? -1.534 8.049 -19.681 1.00 79.81 200 THR A N 1
ATOM 1557 C CA . THR A 1 200 ? -1.982 8.468 -18.335 1.00 79.81 200 THR A CA 1
ATOM 1558 C C . THR A 1 200 ? -0.902 8.355 -17.254 1.00 79.81 200 THR A C 1
ATOM 1560 O O . THR A 1 200 ? -1.182 8.549 -16.073 1.00 79.81 200 THR A O 1
ATOM 1563 N N . TYR A 1 201 ? 0.357 8.116 -17.636 1.00 70.25 201 TYR A N 1
ATOM 1564 C CA . TYR A 1 201 ? 1.477 7.921 -16.703 1.00 70.25 201 TYR A CA 1
ATOM 1565 C C . TYR A 1 201 ? 1.684 9.087 -15.730 1.00 70.25 201 TYR A C 1
ATOM 1567 O O . TYR A 1 201 ? 1.957 8.868 -14.554 1.00 70.25 201 TYR A O 1
ATOM 1575 N N . VAL A 1 202 ? 1.518 10.331 -16.192 1.00 73.81 202 VAL A N 1
ATOM 1576 C CA . VAL A 1 202 ? 1.665 11.515 -15.328 1.00 73.81 202 VAL A CA 1
ATOM 1577 C C . VAL A 1 202 ? 0.574 11.539 -14.257 1.00 73.81 202 VAL A C 1
ATOM 1579 O O . VAL A 1 202 ? 0.871 11.770 -13.088 1.00 73.81 202 VAL A O 1
ATOM 1582 N N . ALA A 1 203 ? -0.674 11.240 -14.631 1.00 75.81 203 ALA A N 1
ATOM 1583 C CA . ALA A 1 203 ? -1.781 11.157 -13.683 1.00 75.81 203 ALA A CA 1
ATOM 1584 C C . ALA A 1 203 ? -1.574 10.014 -12.675 1.00 75.81 203 ALA A C 1
ATOM 1586 O O . ALA A 1 203 ? -1.802 10.212 -11.484 1.00 75.81 203 ALA A O 1
ATOM 1587 N N . ALA A 1 204 ? -1.075 8.858 -13.129 1.00 75.25 204 ALA A N 1
ATOM 1588 C CA . ALA A 1 204 ? -0.736 7.734 -12.258 1.00 75.25 204 ALA A CA 1
ATOM 1589 C C . ALA A 1 204 ? 0.324 8.114 -11.210 1.00 75.25 204 ALA A C 1
ATOM 1591 O O . ALA A 1 204 ? 0.143 7.841 -10.026 1.00 75.25 204 ALA A O 1
ATOM 1592 N N . ILE A 1 205 ? 1.393 8.807 -11.622 1.00 77.06 205 ILE A N 1
ATOM 1593 C CA . ILE A 1 205 ? 2.452 9.274 -10.713 1.00 77.06 205 ILE A CA 1
ATOM 1594 C C . ILE A 1 205 ? 1.900 10.286 -9.703 1.00 77.06 205 ILE A C 1
ATOM 1596 O O . ILE A 1 205 ? 2.164 10.163 -8.510 1.00 77.06 205 ILE A O 1
ATOM 1600 N N . VAL A 1 206 ? 1.113 11.270 -10.152 1.00 81.69 206 VAL A N 1
ATOM 1601 C CA . VAL A 1 206 ? 0.523 12.284 -9.261 1.00 81.69 206 VAL A CA 1
ATOM 1602 C C . VAL A 1 206 ? -0.386 11.634 -8.218 1.00 81.69 206 VAL A C 1
ATOM 1604 O O . VAL A 1 206 ? -0.281 11.960 -7.035 1.00 81.69 206 VAL A O 1
ATOM 1607 N N . LEU A 1 207 ? -1.233 10.688 -8.629 1.00 86.12 207 LEU A N 1
ATOM 1608 C CA . LEU A 1 207 ? -2.106 9.948 -7.718 1.00 86.12 207 LEU A CA 1
ATOM 1609 C C . LEU A 1 207 ? -1.310 9.086 -6.736 1.00 86.12 207 LEU A C 1
ATOM 1611 O O . LEU A 1 207 ? -1.607 9.111 -5.547 1.00 86.12 207 LEU A O 1
ATOM 1615 N N . ALA A 1 208 ? -0.264 8.393 -7.195 1.00 79.25 208 ALA A N 1
ATOM 1616 C CA . ALA A 1 208 ? 0.604 7.607 -6.321 1.00 79.25 208 ALA A CA 1
ATOM 1617 C C . ALA A 1 208 ? 1.312 8.488 -5.277 1.00 79.25 208 ALA A C 1
ATOM 1619 O O . ALA A 1 208 ? 1.332 8.145 -4.097 1.00 79.25 208 ALA A O 1
ATOM 1620 N N . CYS A 1 209 ? 1.837 9.650 -5.677 1.00 82.94 209 CYS A N 1
ATOM 1621 C CA . CYS A 1 209 ? 2.448 10.616 -4.761 1.00 82.94 209 CYS A CA 1
ATOM 1622 C C . CYS A 1 209 ? 1.437 11.166 -3.747 1.00 82.94 209 CYS A C 1
ATOM 1624 O O . CYS A 1 209 ? 1.746 11.269 -2.559 1.00 82.94 209 CYS A O 1
ATOM 1626 N N . PHE A 1 210 ? 0.225 11.497 -4.200 1.00 88.06 210 PHE A N 1
ATOM 1627 C CA . PHE A 1 210 ? -0.852 11.946 -3.322 1.00 88.06 210 PHE A CA 1
ATOM 1628 C C . PHE A 1 210 ? -1.245 10.860 -2.312 1.00 88.06 210 PHE A C 1
ATOM 1630 O O . PHE A 1 210 ? -1.350 11.149 -1.121 1.00 88.06 210 PHE A O 1
ATOM 1637 N N . SER A 1 211 ? -1.374 9.606 -2.751 1.00 88.38 211 SER A N 1
ATOM 1638 C CA . SER A 1 211 ? -1.605 8.462 -1.866 1.00 88.38 211 SER A CA 1
ATOM 1639 C C . SER A 1 211 ? -0.491 8.302 -0.840 1.00 88.38 211 SER A C 1
ATOM 1641 O O . SER A 1 211 ? -0.783 8.278 0.351 1.00 88.38 211 SER A O 1
ATOM 1643 N N . ILE A 1 212 ? 0.783 8.314 -1.251 1.00 83.50 212 ILE A N 1
ATOM 1644 C CA . ILE A 1 212 ? 1.926 8.245 -0.321 1.00 83.50 212 ILE A CA 1
ATOM 1645 C C . ILE A 1 212 ? 1.831 9.346 0.741 1.00 83.50 212 ILE A C 1
ATOM 1647 O O . ILE A 1 212 ? 2.039 9.083 1.928 1.00 83.50 212 ILE A O 1
ATOM 1651 N N . PHE A 1 213 ? 1.497 10.573 0.336 1.00 87.38 213 PHE A N 1
ATOM 1652 C CA . PHE A 1 213 ? 1.344 11.694 1.257 1.00 87.38 213 PHE A CA 1
ATOM 1653 C C . PHE A 1 213 ? 0.207 11.454 2.261 1.00 87.38 213 PHE A C 1
ATOM 1655 O O . PHE A 1 213 ? 0.433 11.520 3.470 1.00 87.38 213 PHE A O 1
ATOM 1662 N N . VAL A 1 214 ? -0.991 11.103 1.785 1.00 89.88 214 VAL A N 1
ATOM 1663 C CA . VAL A 1 214 ? -2.152 10.818 2.646 1.00 89.88 214 VAL A CA 1
ATOM 1664 C C . VAL A 1 214 ? -1.882 9.627 3.568 1.00 89.88 214 VAL A C 1
ATOM 1666 O O . VAL A 1 214 ? -2.186 9.692 4.758 1.00 89.88 214 VAL A O 1
ATOM 1669 N N . GLY A 1 215 ? -1.266 8.562 3.058 1.00 84.00 215 GLY A N 1
ATOM 1670 C CA . GLY A 1 215 ? -0.861 7.392 3.834 1.00 84.00 215 GLY A CA 1
ATOM 1671 C C . GLY A 1 215 ? 0.154 7.738 4.924 1.00 84.00 215 GLY A C 1
ATOM 1672 O O . GLY A 1 215 ? 0.016 7.286 6.059 1.00 84.00 215 GLY A O 1
ATOM 1673 N N . SER A 1 216 ? 1.124 8.604 4.628 1.00 83.38 216 SER A N 1
ATOM 1674 C CA . SER A 1 216 ? 2.110 9.075 5.609 1.00 83.38 216 SER A CA 1
ATOM 1675 C C . SER A 1 216 ? 1.455 9.906 6.714 1.00 83.38 216 SER A C 1
ATOM 1677 O O . SER A 1 216 ? 1.704 9.673 7.897 1.00 83.38 216 SER A O 1
ATOM 1679 N N . VAL A 1 217 ? 0.559 10.827 6.344 1.00 88.12 217 VAL A N 1
ATOM 1680 C CA . VAL A 1 217 ? -0.232 11.614 7.303 1.00 88.12 217 VAL A CA 1
ATOM 1681 C C . VAL A 1 217 ? -1.101 10.698 8.164 1.00 88.12 217 VAL A C 1
ATOM 1683 O O . VAL A 1 217 ? -1.136 10.871 9.380 1.00 88.12 217 VAL A O 1
ATOM 1686 N N . LYS A 1 218 ? -1.735 9.680 7.570 1.00 87.56 218 LYS A N 1
ATOM 1687 C CA . LYS A 1 218 ? -2.514 8.672 8.299 1.00 87.56 218 LYS A CA 1
ATOM 1688 C C . LYS A 1 218 ? -1.661 7.929 9.322 1.00 87.56 218 LYS A C 1
ATOM 1690 O O . LYS A 1 218 ? -2.087 7.798 10.459 1.00 87.56 218 LYS A O 1
ATOM 1695 N N . ILE A 1 219 ? -0.470 7.458 8.948 1.00 79.81 219 ILE A N 1
ATOM 1696 C CA . ILE A 1 219 ? 0.429 6.738 9.866 1.00 79.81 219 ILE A CA 1
ATOM 1697 C C . ILE A 1 219 ? 0.772 7.611 11.079 1.00 79.81 219 ILE A C 1
ATOM 1699 O O . ILE A 1 219 ? 0.692 7.146 12.215 1.00 79.81 219 ILE A O 1
ATOM 1703 N N . ILE A 1 220 ? 1.117 8.880 10.844 1.00 80.81 220 ILE A N 1
ATOM 1704 C CA . ILE A 1 220 ? 1.416 9.842 11.913 1.00 80.81 220 ILE A CA 1
ATOM 1705 C C . ILE A 1 220 ? 0.173 10.071 12.782 1.00 80.81 220 ILE A C 1
ATOM 1707 O O . ILE A 1 220 ? 0.251 10.030 14.009 1.00 80.81 220 ILE A O 1
ATOM 1711 N N . TYR A 1 221 ? -0.984 10.269 12.155 1.00 84.75 221 TYR A N 1
ATOM 1712 C CA . TYR A 1 221 ? -2.248 10.459 12.854 1.00 84.75 221 TYR A CA 1
ATOM 1713 C C . TYR A 1 221 ? -2.614 9.257 13.731 1.00 84.75 221 TYR A C 1
ATOM 1715 O O . TYR A 1 221 ? -2.943 9.425 14.901 1.00 84.75 221 TYR A O 1
ATOM 1723 N N . ASP A 1 222 ? -2.513 8.03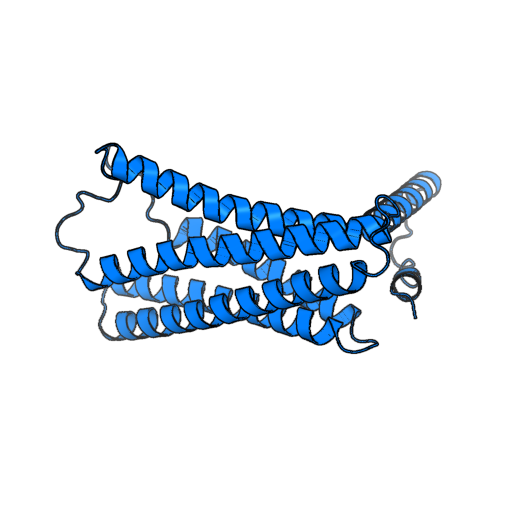9 13.206 1.00 78.31 222 ASP A N 1
ATOM 1724 C CA . ASP A 1 222 ? -2.829 6.813 13.940 1.00 78.31 222 ASP A CA 1
ATOM 1725 C C . ASP A 1 222 ? -1.900 6.619 15.139 1.00 78.31 222 ASP A C 1
ATOM 1727 O O . ASP A 1 222 ? -2.340 6.204 16.216 1.00 78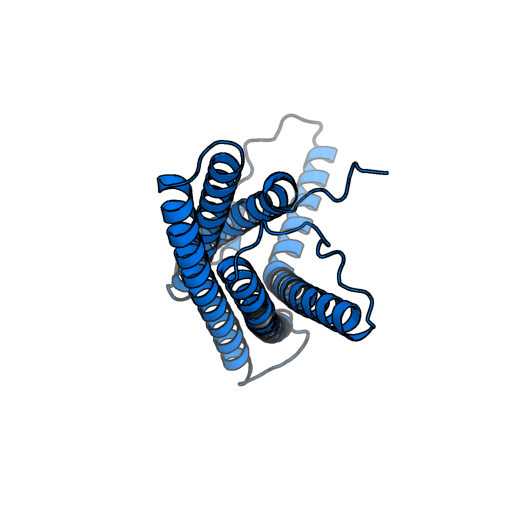.31 222 ASP A O 1
ATOM 1731 N N . TYR A 1 223 ? -0.627 6.982 14.983 1.00 77.00 223 TYR A N 1
ATOM 1732 C CA . TYR A 1 223 ? 0.344 6.940 16.068 1.00 77.00 223 TYR A CA 1
ATOM 1733 C C . TYR A 1 223 ? -0.029 7.892 17.214 1.00 77.00 223 TYR A C 1
ATOM 1735 O O . TYR A 1 223 ? -0.014 7.489 18.374 1.00 77.00 223 TYR A O 1
ATOM 1743 N N . PHE A 1 224 ? -0.408 9.138 16.913 1.00 79.44 224 PHE A N 1
ATOM 1744 C CA . PHE A 1 224 ? -0.679 10.145 17.948 1.00 79.44 224 PHE A CA 1
ATOM 1745 C C . PHE A 1 224 ? -2.117 10.154 18.475 1.00 79.44 224 PHE A C 1
ATOM 1747 O O . PHE A 1 224 ? -2.348 10.568 19.613 1.00 79.44 224 PHE A O 1
ATOM 1754 N N . CYS A 1 225 ? -3.093 9.754 17.662 1.00 76.62 225 CYS A N 1
ATOM 1755 C CA . CYS A 1 225 ? -4.510 9.965 17.951 1.00 76.62 225 CYS A CA 1
ATOM 1756 C C . CYS A 1 225 ? -5.295 8.674 18.196 1.00 76.62 225 CYS A C 1
ATOM 1758 O O . CYS A 1 225 ? -6.336 8.749 18.856 1.00 76.62 225 CYS A O 1
ATOM 1760 N N . ILE A 1 226 ? -4.824 7.526 17.695 1.00 70.12 226 ILE A N 1
ATOM 1761 C CA . ILE A 1 226 ? -5.529 6.236 17.782 1.00 70.12 226 ILE A CA 1
ATOM 1762 C C . ILE A 1 226 ? -4.816 5.268 18.725 1.00 70.12 226 ILE A C 1
ATOM 1764 O O . ILE A 1 226 ? -5.473 4.607 19.530 1.00 70.12 226 ILE A O 1
ATOM 1768 N N . THR A 1 227 ? -3.486 5.204 18.663 1.00 59.12 227 THR A N 1
ATOM 1769 C CA . THR A 1 227 ? -2.693 4.355 19.558 1.00 59.12 227 THR A CA 1
ATOM 1770 C C . THR A 1 227 ? -2.752 4.929 20.977 1.00 59.12 227 THR A C 1
ATOM 1772 O O . THR A 1 227 ? -2.394 6.092 21.178 1.00 59.12 227 THR A O 1
ATOM 1775 N N . PRO A 1 228 ? -3.215 4.170 21.986 1.00 48.03 228 PRO A N 1
ATOM 1776 C CA . PRO A 1 228 ? -3.210 4.659 23.356 1.00 48.03 228 PRO A CA 1
ATOM 1777 C C . PRO A 1 228 ? -1.763 4.875 23.812 1.00 48.03 228 PRO A C 1
ATOM 1779 O O . PRO A 1 228 ? -0.946 3.958 23.738 1.00 48.03 228 PRO A O 1
ATOM 1782 N N . LYS A 1 229 ? -1.444 6.080 24.304 1.00 39.81 229 LYS A N 1
ATOM 1783 C CA . LYS A 1 229 ? -0.142 6.356 24.921 1.00 39.81 229 LYS A CA 1
ATOM 1784 C C . LYS A 1 229 ? 0.093 5.373 26.071 1.00 39.81 229 LYS A C 1
ATOM 1786 O O . LYS A 1 229 ? -0.726 5.259 26.986 1.00 39.81 229 LYS A O 1
ATOM 1791 N N . ILE A 1 230 ? 1.226 4.676 26.029 1.00 36.03 230 ILE A N 1
ATOM 1792 C CA . ILE A 1 230 ? 1.816 4.011 27.194 1.00 36.03 230 ILE A CA 1
ATOM 1793 C C . ILE A 1 230 ? 2.576 5.094 27.975 1.00 36.03 230 ILE A C 1
ATOM 1795 O O . ILE A 1 230 ? 3.792 5.177 27.907 1.00 36.03 230 ILE A O 1
ATOM 1799 N N . SER A 1 231 ? 1.845 6.008 28.608 1.00 34.62 231 SER A N 1
ATOM 1800 C CA . SER A 1 231 ? 2.320 6.984 29.603 1.00 34.62 231 SER A CA 1
ATOM 1801 C C . SER A 1 231 ? 1.053 7.728 30.050 1.00 34.62 231 SER A C 1
ATOM 1803 O O . SER A 1 231 ? 0.327 8.228 29.198 1.00 34.62 231 SER A O 1
ATOM 1805 N N . GLU A 1 232 ? 0.629 7.789 31.306 1.00 35.06 232 GLU A N 1
ATOM 1806 C CA . GLU A 1 232 ? 1.368 8.044 32.539 1.00 35.06 232 GLU A CA 1
ATOM 1807 C C . GLU A 1 232 ? 0.567 7.430 33.707 1.00 35.06 232 GLU A C 1
ATOM 1809 O O . GLU A 1 232 ? -0.408 8.009 34.167 1.00 35.06 232 GLU A O 1
ATOM 1814 N N . HIS A 1 233 ? 0.946 6.239 34.164 1.00 32.03 233 HIS A N 1
ATOM 1815 C CA . HIS A 1 233 ? 0.626 5.743 35.510 1.00 32.03 233 HIS A CA 1
ATOM 1816 C C . HIS A 1 233 ? 1.823 4.905 35.968 1.00 32.03 233 HIS A C 1
ATOM 1818 O O . HIS A 1 233 ? 1.770 3.679 36.041 1.00 32.03 233 HIS A O 1
ATOM 1824 N N . THR A 1 234 ? 2.940 5.597 36.165 1.00 35.06 234 THR A N 1
ATOM 1825 C CA . THR A 1 234 ? 4.014 5.205 37.084 1.00 35.06 234 THR A CA 1
ATOM 1826 C C . THR A 1 234 ? 4.087 6.279 38.141 1.00 35.06 234 THR A C 1
ATOM 1828 O O . THR A 1 234 ? 4.085 7.458 37.715 1.00 35.06 234 THR A O 1
#

pLDDT: mean 72.78, std 18.25, range [29.09, 94.31]

Secondary structure (DSSP, 8-state):
--HHHHHTT--SS---S-HHHHHHHHHHHHHHHHHHHHHHHHHHHHHHHHHHHHHHHHHHHHHHHHHTTS--S-----S-S-HHHHHHHHHHHHHHHHHHHHHHHHHHHHHHHHHHHTTSS--GGGHHHHHHHHHHHHHHHHHHHHHHHHHHHHHHHHHHHH--THHHHHHHHHHHHHHHHHHHHHHHHHHHHHHSSTT-HHHHHHHHHHHHHHHHHHHHHIIIIISPP--S--

Radius of gyration: 22.3 Å; chains: 1; bounding box: 54×52×63 Å

Sequence (234 aa):
MNVISAAMTCPNILMKGPRPILETISFLAKKIYELTLHYFNMLQNLVVVAFGGKEMLADFVSTVVKAKGRTSPDIDRGDFYSPHVRKVQNALTEFSLIHGLFYLGSGIAGAGAATHELQWLNLGLAYPVFQYVSSGLFLYVNLFSLEKNIQIYYHAHKMAETATGEKLSFANRLKLSAVMGIINNIGYVLATLFTFFPGTYVAAIVLACFSIFVGSVKIIYDYFCITPKISEHT